Protein AF-A0A2V7E458-F1 (afdb_monomer)

Mean predicted aligned error: 8.11 Å

Structure (mmCIF, N/CA/C/O backbone):
data_AF-A0A2V7E458-F1
#
_entry.id   AF-A0A2V7E458-F1
#
loop_
_atom_site.group_PDB
_atom_site.id
_atom_site.type_symbol
_atom_site.label_atom_id
_atom_site.label_alt_id
_atom_site.label_comp_id
_atom_site.label_asym_id
_atom_site.label_entity_id
_atom_site.label_seq_id
_atom_site.pdbx_PDB_ins_code
_atom_site.Cartn_x
_atom_site.Cartn_y
_atom_site.Cartn_z
_atom_site.occupancy
_atom_site.B_iso_or_equiv
_atom_site.auth_seq_id
_atom_site.auth_comp_id
_atom_site.auth_asym_id
_atom_site.auth_atom_id
_atom_site.pdbx_PDB_model_num
ATOM 1 N N . PHE A 1 1 ? 41.526 -2.812 -5.795 1.00 79.06 1 PHE A N 1
ATOM 2 C CA . PHE A 1 1 ? 41.328 -2.387 -4.392 1.00 79.06 1 PHE A CA 1
ATOM 3 C C . PHE A 1 1 ? 40.213 -1.348 -4.270 1.00 79.06 1 PHE A C 1
ATOM 5 O O . PHE A 1 1 ? 39.223 -1.642 -3.619 1.00 79.06 1 PHE A O 1
ATOM 12 N N . MET A 1 2 ? 40.287 -0.199 -4.958 1.00 85.50 2 MET A N 1
ATOM 13 C CA . MET A 1 2 ? 39.238 0.839 -4.888 1.00 85.50 2 MET A CA 1
ATOM 14 C C . MET A 1 2 ? 37.839 0.370 -5.329 1.00 85.50 2 MET A C 1
ATOM 16 O O . MET A 1 2 ? 36.855 0.710 -4.685 1.00 85.50 2 MET A O 1
ATOM 20 N N . SER A 1 3 ? 37.738 -0.486 -6.351 1.00 89.19 3 SER A N 1
ATOM 21 C CA . SER A 1 3 ? 36.460 -1.069 -6.795 1.00 89.19 3 SER A CA 1
ATOM 22 C C . SER A 1 3 ? 35.761 -1.919 -5.728 1.00 89.19 3 SER A C 1
ATOM 24 O O . SER A 1 3 ? 34.538 -1.899 -5.639 1.00 89.19 3 SER A O 1
ATOM 26 N N . LEU A 1 4 ? 36.523 -2.628 -4.888 1.00 91.12 4 LEU A N 1
ATOM 27 C CA . LEU A 1 4 ? 35.983 -3.436 -3.792 1.00 91.12 4 LEU A CA 1
ATOM 28 C C . LEU A 1 4 ? 35.354 -2.542 -2.716 1.00 91.12 4 LEU A C 1
ATOM 30 O O . LEU A 1 4 ? 34.255 -2.818 -2.248 1.00 91.12 4 LEU A O 1
ATOM 34 N N . LEU A 1 5 ? 36.035 -1.449 -2.359 1.00 89.88 5 LEU A N 1
ATOM 35 C CA . LEU A 1 5 ? 35.537 -0.488 -1.374 1.00 89.88 5 LEU A CA 1
ATOM 36 C C . LEU A 1 5 ? 34.258 0.197 -1.860 1.00 89.88 5 LEU A C 1
ATOM 38 O O . LEU A 1 5 ? 33.304 0.319 -1.097 1.00 89.88 5 LEU A O 1
ATOM 42 N N . VAL A 1 6 ? 34.208 0.574 -3.141 1.00 92.19 6 VAL A N 1
ATOM 43 C CA . VAL A 1 6 ? 33.000 1.143 -3.753 1.00 92.19 6 VAL A CA 1
ATOM 44 C C . VAL A 1 6 ? 31.856 0.130 -3.742 1.00 92.19 6 VAL A C 1
ATOM 46 O O . VAL A 1 6 ? 30.745 0.486 -3.361 1.00 92.19 6 VAL A O 1
ATOM 49 N N . LEU A 1 7 ? 32.112 -1.135 -4.088 1.00 92.44 7 LEU A N 1
ATOM 50 C CA . LEU A 1 7 ? 31.076 -2.168 -4.083 1.00 92.44 7 LEU A CA 1
ATOM 51 C C . LEU A 1 7 ? 30.506 -2.402 -2.677 1.00 92.44 7 LEU A C 1
ATOM 53 O O . LEU A 1 7 ? 29.291 -2.483 -2.520 1.00 92.44 7 LEU A O 1
ATOM 57 N N . LEU A 1 8 ? 31.362 -2.458 -1.652 1.00 89.62 8 LEU A N 1
ATOM 58 C CA . LEU A 1 8 ? 30.932 -2.597 -0.257 1.00 89.62 8 LEU A CA 1
ATOM 59 C C . LEU A 1 8 ? 30.117 -1.385 0.215 1.00 89.62 8 LEU A C 1
ATOM 61 O O . LEU A 1 8 ? 29.095 -1.553 0.879 1.00 89.62 8 LEU A O 1
ATOM 65 N N . MET A 1 9 ? 30.530 -0.176 -0.172 1.00 91.06 9 MET A N 1
ATOM 66 C CA . MET A 1 9 ? 29.811 1.062 0.138 1.00 91.06 9 MET A CA 1
ATOM 67 C C . MET A 1 9 ? 28.421 1.092 -0.514 1.00 91.06 9 MET A C 1
ATOM 69 O O . MET A 1 9 ? 27.438 1.440 0.137 1.00 91.06 9 MET A O 1
ATOM 73 N N . VAL A 1 10 ? 28.321 0.680 -1.782 1.00 93.12 10 VAL A N 1
ATOM 74 C CA . VAL A 1 10 ? 27.048 0.610 -2.516 1.00 93.12 10 VAL A CA 1
ATOM 75 C C . VAL A 1 10 ? 26.146 -0.488 -1.956 1.00 93.12 10 VAL A C 1
ATOM 77 O O . VAL A 1 10 ? 24.942 -0.278 -1.852 1.00 93.12 10 VAL A O 1
ATOM 80 N N . LEU A 1 11 ? 26.704 -1.632 -1.548 1.00 93.00 11 LEU A N 1
ATOM 81 C CA . LEU A 1 11 ? 25.944 -2.746 -0.976 1.00 93.00 11 LEU A CA 1
ATOM 82 C C . LEU A 1 11 ? 25.322 -2.401 0.385 1.00 93.00 11 LEU A C 1
ATOM 84 O O . LEU A 1 11 ? 24.229 -2.872 0.698 1.00 93.00 11 LEU A O 1
ATOM 88 N N . HIS A 1 12 ? 25.993 -1.572 1.186 1.00 91.75 12 HIS A N 1
ATOM 89 C CA . HIS A 1 12 ? 25.530 -1.207 2.524 1.00 91.75 12 HIS A CA 1
ATOM 90 C C . HIS A 1 12 ? 24.120 -0.590 2.524 1.00 91.75 12 HIS A C 1
ATOM 92 O O . HIS A 1 12 ? 23.284 -0.972 3.344 1.00 91.75 12 HIS A O 1
ATOM 98 N N . GLY A 1 13 ? 23.830 0.323 1.590 1.00 91.44 13 GLY A N 1
ATOM 99 C CA . GLY A 1 13 ? 22.541 1.022 1.522 1.00 91.44 13 GLY A CA 1
ATOM 100 C C . GLY A 1 13 ? 21.344 0.073 1.359 1.00 91.44 13 GLY A C 1
ATOM 101 O O . GLY A 1 13 ? 20.484 0.028 2.240 1.00 91.44 13 GLY A O 1
ATOM 102 N N . PRO A 1 14 ? 21.296 -0.740 0.288 1.00 91.62 14 PRO A N 1
ATOM 103 C CA . PRO A 1 14 ? 20.231 -1.714 0.073 1.00 91.62 14 PRO A CA 1
ATOM 104 C C . PRO A 1 14 ? 20.082 -2.722 1.214 1.00 91.62 14 PRO A C 1
ATOM 106 O O . PRO A 1 14 ? 18.959 -3.094 1.548 1.00 91.62 14 PRO A O 1
ATOM 109 N N . VAL A 1 15 ? 21.183 -3.160 1.836 1.00 91.25 15 VAL A N 1
ATOM 110 C CA . VAL A 1 15 ? 21.118 -4.068 2.993 1.00 91.25 15 VAL A CA 1
ATOM 111 C C . VAL A 1 15 ? 20.405 -3.391 4.163 1.00 91.25 15 VAL A C 1
ATOM 113 O O . VAL A 1 15 ? 19.466 -3.965 4.714 1.00 91.25 15 VAL A O 1
ATOM 116 N N . ALA A 1 16 ? 20.785 -2.156 4.499 1.00 92.19 16 ALA A N 1
ATOM 117 C CA . ALA A 1 16 ? 20.153 -1.401 5.577 1.00 92.19 16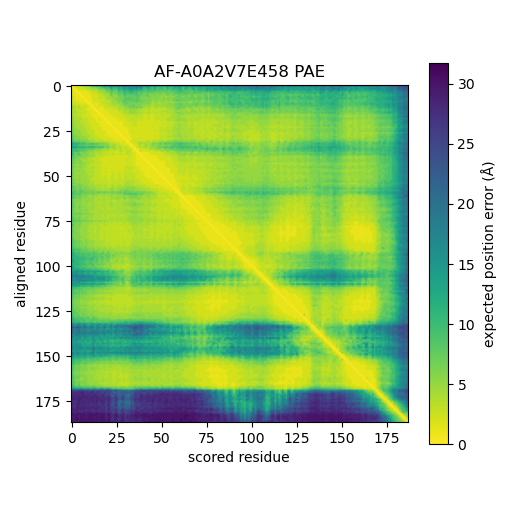 ALA A CA 1
ATOM 118 C C . ALA A 1 16 ? 18.650 -1.174 5.324 1.00 92.19 16 ALA A C 1
ATOM 120 O O . ALA A 1 16 ? 17.830 -1.411 6.213 1.00 92.19 16 ALA A O 1
ATOM 121 N N . THR A 1 17 ? 18.263 -0.790 4.103 1.00 94.06 17 THR A N 1
ATOM 122 C CA . THR A 1 17 ? 16.849 -0.588 3.741 1.00 94.06 17 THR A CA 1
ATOM 123 C C . THR A 1 17 ? 16.050 -1.894 3.777 1.00 94.06 17 THR A C 1
ATOM 125 O O . THR A 1 17 ? 14.924 -1.917 4.275 1.00 94.06 17 THR A O 1
ATOM 128 N N . ASN A 1 18 ? 16.626 -3.009 3.319 1.00 92.50 18 ASN A N 1
ATOM 129 C CA . ASN A 1 18 ? 15.930 -4.296 3.319 1.00 92.50 18 ASN A CA 1
ATOM 130 C C . ASN A 1 18 ? 15.673 -4.843 4.728 1.00 92.50 18 ASN A C 1
ATOM 132 O O . ASN A 1 18 ? 14.644 -5.482 4.942 1.00 92.50 18 ASN A O 1
ATOM 136 N N . ILE A 1 19 ? 16.535 -4.543 5.706 1.00 91.75 19 ILE A N 1
ATOM 137 C CA . ILE A 1 19 ? 16.283 -4.894 7.114 1.00 91.75 19 ILE A CA 1
ATOM 138 C C . ILE A 1 19 ? 14.982 -4.248 7.606 1.00 91.75 19 ILE A C 1
ATOM 140 O O . ILE A 1 19 ? 14.161 -4.920 8.232 1.00 91.75 19 ILE A O 1
ATOM 144 N N . LEU A 1 20 ? 14.758 -2.968 7.288 1.00 93.25 20 LEU A N 1
ATOM 145 C CA . LEU A 1 20 ? 13.537 -2.252 7.671 1.00 93.25 20 LEU A CA 1
ATOM 146 C C . LEU A 1 20 ? 12.299 -2.811 6.961 1.00 93.25 20 LEU A C 1
ATOM 148 O O . LEU A 1 20 ? 11.249 -2.950 7.592 1.00 93.25 20 LEU A O 1
ATOM 152 N N . ASN A 1 21 ? 12.427 -3.185 5.687 1.00 93.50 21 ASN A N 1
ATOM 153 C CA . ASN A 1 21 ? 11.333 -3.778 4.916 1.00 93.50 21 ASN A CA 1
ATOM 154 C C . ASN A 1 21 ? 10.914 -5.139 5.489 1.00 93.50 21 ASN A C 1
ATOM 156 O O . ASN A 1 21 ? 9.735 -5.355 5.763 1.00 93.50 21 ASN A O 1
ATOM 160 N N . VAL A 1 22 ? 11.877 -6.034 5.739 1.00 93.44 22 VAL A N 1
ATOM 161 C CA . VAL A 1 22 ? 11.620 -7.360 6.328 1.00 93.44 22 VAL A CA 1
ATOM 162 C C . VAL A 1 22 ? 11.054 -7.228 7.739 1.00 93.44 22 VAL A C 1
ATOM 164 O O . VAL A 1 22 ? 10.125 -7.946 8.107 1.00 93.44 22 VAL A O 1
ATOM 167 N N . TYR A 1 23 ? 11.570 -6.282 8.527 1.00 92.12 23 TYR A N 1
ATOM 168 C CA . TYR A 1 23 ? 11.046 -6.008 9.859 1.00 92.12 23 TYR A CA 1
ATOM 169 C C . TYR A 1 23 ? 9.589 -5.536 9.823 1.00 92.12 23 TYR A C 1
ATOM 171 O O . TYR A 1 23 ? 8.756 -6.079 10.550 1.00 92.12 23 TYR A O 1
ATOM 179 N N . SER A 1 24 ? 9.278 -4.565 8.965 1.00 93.38 24 SER A N 1
ATOM 180 C CA . SER A 1 24 ? 7.931 -4.002 8.839 1.00 93.38 24 SER A CA 1
ATOM 181 C C . SER A 1 24 ? 6.941 -5.037 8.306 1.00 93.38 24 SER A C 1
ATOM 183 O O . SER A 1 24 ? 5.832 -5.140 8.823 1.00 93.38 24 SER A O 1
ATOM 185 N N . ALA A 1 25 ? 7.358 -5.869 7.345 1.00 92.44 25 ALA A N 1
ATOM 186 C CA . ALA A 1 25 ? 6.558 -6.983 6.843 1.00 92.44 25 ALA A CA 1
ATOM 187 C C . ALA A 1 25 ? 6.265 -8.016 7.941 1.00 92.44 25 ALA A C 1
ATOM 189 O O . ALA A 1 25 ? 5.126 -8.459 8.086 1.00 92.44 25 ALA A O 1
ATOM 190 N N . ALA A 1 26 ? 7.268 -8.363 8.756 1.00 93.06 26 ALA A N 1
ATOM 191 C CA . ALA A 1 26 ? 7.075 -9.272 9.879 1.00 93.06 26 ALA A CA 1
ATOM 192 C C . ALA A 1 26 ? 6.120 -8.690 10.929 1.00 93.06 26 ALA A C 1
ATOM 194 O O . ALA A 1 26 ? 5.248 -9.403 11.416 1.00 93.06 26 ALA A O 1
ATOM 195 N N . LEU A 1 27 ? 6.244 -7.399 11.252 1.00 92.75 27 LEU A N 1
ATOM 196 C CA . LEU A 1 27 ? 5.334 -6.733 12.181 1.00 92.75 27 LEU A CA 1
ATOM 197 C C . LEU A 1 27 ? 3.901 -6.693 11.633 1.00 92.75 27 LEU A C 1
ATOM 199 O O . LEU A 1 27 ? 2.980 -7.045 12.359 1.00 92.75 27 LEU A O 1
ATOM 203 N N . ALA A 1 28 ? 3.714 -6.351 10.354 1.00 92.88 28 ALA A N 1
ATOM 204 C CA . ALA A 1 28 ? 2.402 -6.357 9.709 1.00 92.88 28 ALA A CA 1
ATOM 205 C C . ALA A 1 28 ? 1.751 -7.750 9.749 1.00 92.88 28 ALA A C 1
ATOM 207 O O . ALA A 1 28 ? 0.594 -7.882 10.137 1.00 92.88 28 ALA A O 1
ATOM 208 N N . ALA A 1 29 ? 2.509 -8.799 9.423 1.00 92.56 29 ALA A N 1
ATOM 209 C CA . ALA A 1 29 ? 2.051 -10.184 9.493 1.00 92.56 29 ALA A CA 1
ATOM 210 C C . ALA A 1 29 ? 1.639 -10.609 10.911 1.00 92.56 29 ALA A C 1
ATOM 212 O O . ALA A 1 29 ? 0.566 -11.180 11.100 1.00 92.56 29 ALA A O 1
ATOM 213 N N . LEU A 1 30 ? 2.458 -10.304 11.919 1.00 92.06 30 LEU A N 1
ATOM 214 C CA . LEU A 1 30 ? 2.133 -10.612 13.313 1.00 92.06 30 LEU A CA 1
ATOM 215 C C . LEU A 1 30 ? 0.895 -9.840 13.791 1.00 92.06 30 LEU A C 1
ATOM 217 O O . LEU A 1 30 ? 0.050 -10.420 14.469 1.00 92.06 30 LEU A O 1
ATOM 221 N N . SER A 1 31 ? 0.744 -8.575 13.387 1.00 89.44 31 SER A N 1
ATOM 222 C CA . SER A 1 31 ? -0.441 -7.761 13.687 1.00 89.44 31 SER A CA 1
ATOM 223 C C . SER A 1 31 ? -1.716 -8.278 13.015 1.00 89.44 31 SER A C 1
ATOM 225 O O . SER A 1 31 ? -2.796 -8.099 13.563 1.00 89.44 31 SER A O 1
ATOM 227 N N . MET A 1 32 ? -1.610 -8.971 11.875 1.00 87.31 32 MET A N 1
ATOM 228 C CA . MET A 1 32 ? -2.738 -9.691 11.262 1.00 87.31 32 MET A CA 1
ATOM 229 C C . MET A 1 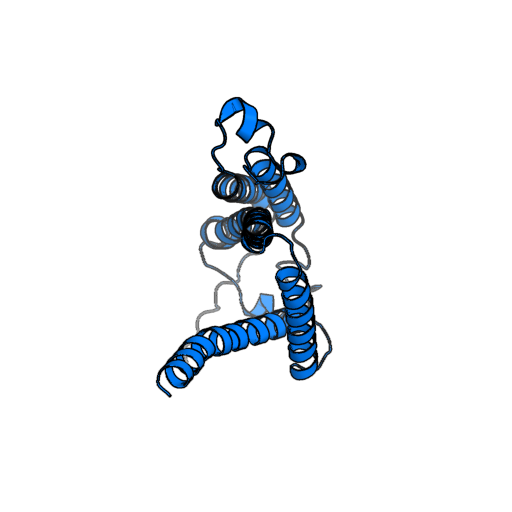32 ? -3.136 -10.968 12.029 1.00 87.31 32 MET A C 1
ATOM 231 O O . MET A 1 32 ? -4.092 -11.635 11.648 1.00 87.31 32 MET A O 1
ATOM 235 N N . GLY A 1 33 ? -2.411 -11.346 13.088 1.00 86.44 33 GLY A N 1
ATOM 236 C CA . GLY A 1 33 ? -2.716 -12.520 13.910 1.00 86.44 33 GLY A CA 1
ATOM 237 C C . GLY A 1 33 ? -2.005 -13.810 13.485 1.00 86.44 33 GLY A C 1
ATOM 238 O O . GLY A 1 33 ? -2.334 -14.884 13.997 1.00 86.44 33 GLY A O 1
ATOM 239 N N . LEU A 1 34 ? -1.012 -13.743 12.585 1.00 89.00 34 LEU A N 1
ATOM 240 C CA . LEU A 1 34 ? -0.194 -14.909 12.231 1.00 89.00 34 LEU A CA 1
ATOM 241 C C . LEU A 1 34 ? 0.579 -15.422 13.456 1.00 89.00 34 LEU A C 1
ATOM 243 O O . LEU A 1 34 ? 1.484 -14.768 13.970 1.00 89.00 34 LEU A O 1
ATOM 247 N N . ARG A 1 35 ? 0.253 -16.642 13.897 1.00 88.81 35 ARG A N 1
ATOM 248 C CA . ARG A 1 35 ? 0.880 -17.320 15.047 1.00 88.81 35 ARG A CA 1
ATOM 249 C C . ARG A 1 35 ? 2.206 -17.990 14.666 1.00 88.81 35 ARG A C 1
ATOM 251 O O . ARG A 1 35 ? 2.353 -19.204 14.771 1.00 88.81 35 ARG A O 1
ATOM 258 N N . LEU A 1 36 ? 3.168 -17.203 14.197 1.00 90.69 36 LEU A N 1
ATOM 259 C CA . LEU A 1 36 ? 4.526 -17.648 13.870 1.00 90.69 36 LEU A CA 1
ATOM 260 C C . LEU A 1 36 ? 5.550 -16.838 14.666 1.00 90.69 36 LEU A C 1
ATOM 262 O O . LEU A 1 36 ? 5.278 -15.722 15.104 1.00 90.69 36 LEU A O 1
ATOM 266 N N . SER A 1 37 ? 6.755 -17.380 14.852 1.00 92.94 37 SER A N 1
ATOM 267 C CA . SER A 1 37 ? 7.835 -16.591 15.446 1.00 92.94 37 SER A CA 1
ATOM 268 C C . SER A 1 37 ? 8.239 -15.458 14.498 1.00 92.94 37 SER A C 1
ATOM 270 O O . SER A 1 37 ? 8.258 -15.626 13.276 1.00 92.94 37 SER A O 1
ATOM 272 N N . ARG A 1 38 ? 8.618 -14.301 15.053 1.00 89.38 38 ARG A N 1
ATOM 273 C CA . ARG A 1 38 ? 9.090 -13.148 14.264 1.00 89.38 38 ARG A CA 1
ATOM 274 C C . ARG A 1 38 ? 10.221 -13.532 13.303 1.00 89.38 38 ARG A C 1
ATOM 276 O O . ARG A 1 38 ? 10.244 -13.067 12.168 1.00 89.38 38 ARG A O 1
ATOM 283 N N . THR A 1 39 ? 11.121 -14.413 13.740 1.00 91.12 39 THR A N 1
ATOM 284 C CA . THR A 1 39 ? 12.217 -14.938 12.916 1.00 91.12 39 THR A CA 1
ATOM 285 C C . THR A 1 39 ? 11.706 -15.776 11.748 1.00 91.12 39 THR A C 1
ATOM 287 O O . THR A 1 39 ? 12.191 -15.604 10.636 1.00 91.12 39 THR A O 1
ATOM 290 N N . ALA A 1 40 ? 10.712 -16.644 11.965 1.00 93.38 40 ALA A N 1
ATOM 291 C CA . ALA A 1 40 ? 10.136 -17.452 10.892 1.00 93.38 40 ALA A CA 1
ATOM 292 C C . ALA A 1 40 ? 9.478 -16.573 9.821 1.00 93.38 40 ALA A C 1
ATOM 294 O O . ALA A 1 40 ? 9.735 -16.759 8.636 1.00 93.38 40 ALA A O 1
ATOM 295 N N . VAL A 1 41 ? 8.700 -15.565 10.228 1.00 93.56 41 VAL A N 1
ATOM 296 C CA . VAL A 1 41 ? 8.068 -14.628 9.286 1.00 93.56 41 VAL A CA 1
ATOM 297 C C . VAL A 1 41 ? 9.114 -13.819 8.513 1.00 93.56 41 VAL A C 1
ATOM 299 O O . VAL A 1 41 ? 8.998 -13.671 7.298 1.00 93.56 41 VAL A O 1
ATOM 302 N N . ALA A 1 42 ? 10.166 -13.344 9.187 1.00 92.81 42 ALA A N 1
ATOM 303 C CA . ALA A 1 42 ? 11.264 -12.628 8.541 1.00 92.81 42 ALA A CA 1
ATOM 304 C C . ALA A 1 42 ? 12.010 -13.501 7.515 1.00 92.81 42 ALA A C 1
ATOM 306 O O . ALA A 1 42 ? 12.322 -13.032 6.421 1.00 92.81 42 ALA A O 1
ATOM 307 N N . LEU A 1 43 ? 12.255 -14.776 7.838 1.00 93.81 43 LEU A N 1
ATOM 308 C CA . LEU A 1 43 ? 12.864 -15.734 6.913 1.00 93.81 43 LEU A CA 1
ATOM 309 C C . LEU A 1 43 ? 11.967 -15.992 5.702 1.00 93.81 43 LEU A C 1
ATOM 311 O O . LEU A 1 43 ? 12.458 -15.964 4.579 1.00 93.81 43 LEU A O 1
ATOM 315 N N . ILE A 1 44 ? 10.660 -16.181 5.910 1.00 94.38 44 ILE A N 1
ATOM 316 C CA . ILE A 1 44 ? 9.695 -16.355 4.817 1.00 94.38 44 ILE A CA 1
ATOM 317 C C . ILE A 1 44 ? 9.702 -15.125 3.903 1.00 94.38 44 ILE A C 1
ATOM 319 O O . ILE A 1 44 ? 9.842 -15.274 2.692 1.00 94.38 44 ILE A O 1
ATOM 323 N N . ALA A 1 45 ? 9.623 -13.915 4.463 1.00 93.19 45 ALA A N 1
ATOM 324 C CA . ALA A 1 45 ? 9.683 -12.677 3.688 1.00 93.19 45 ALA A CA 1
ATOM 325 C C . ALA A 1 45 ? 10.996 -12.557 2.891 1.00 93.19 45 ALA A C 1
ATOM 327 O O . ALA A 1 45 ? 10.973 -12.191 1.717 1.00 93.19 45 ALA A O 1
ATOM 328 N N . GLY A 1 46 ? 12.130 -12.923 3.499 1.00 92.56 46 GLY A N 1
ATOM 329 C CA . GLY A 1 46 ? 13.432 -12.958 2.833 1.00 92.56 46 GLY A CA 1
ATOM 330 C C . GLY A 1 46 ? 13.495 -13.971 1.686 1.00 92.56 46 GLY A C 1
ATOM 331 O O . GLY A 1 46 ? 13.972 -13.634 0.605 1.00 92.56 46 GLY A O 1
ATOM 332 N N . VAL A 1 47 ? 12.968 -15.184 1.883 1.00 95.00 47 VAL A N 1
ATOM 333 C CA . VAL A 1 47 ? 12.893 -16.223 0.840 1.00 95.00 47 VAL A CA 1
ATOM 334 C C . VAL A 1 47 ? 12.000 -15.773 -0.313 1.00 95.00 47 VAL A C 1
ATOM 336 O O . VAL A 1 47 ? 12.402 -15.885 -1.468 1.00 95.00 47 VAL A O 1
ATOM 339 N N . VAL A 1 48 ? 10.822 -15.213 -0.024 1.00 94.44 48 VAL A N 1
ATOM 340 C CA . VAL A 1 48 ? 9.919 -14.673 -1.052 1.00 94.44 48 VAL A CA 1
ATOM 341 C C . VAL A 1 48 ? 10.610 -13.554 -1.836 1.00 94.44 48 VAL A C 1
ATOM 343 O O . VAL A 1 48 ? 10.631 -13.593 -3.065 1.00 94.44 48 VAL A O 1
ATOM 346 N N . GLY A 1 49 ? 11.246 -12.601 -1.147 1.00 92.69 49 GLY A N 1
ATOM 347 C CA . G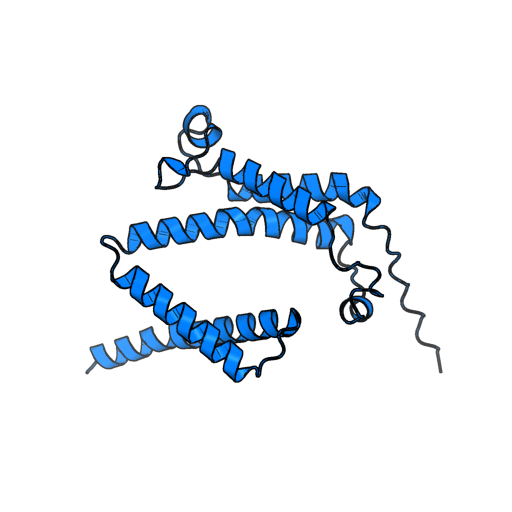LY A 1 49 ? 12.005 -11.523 -1.786 1.00 92.69 49 GLY A CA 1
ATOM 348 C C . GLY A 1 49 ? 13.167 -12.030 -2.645 1.00 92.69 49 GLY A C 1
ATOM 349 O O . GLY A 1 49 ? 13.394 -11.521 -3.744 1.00 92.69 49 GLY A O 1
ATOM 350 N N . TYR A 1 50 ? 13.865 -13.075 -2.197 1.00 93.19 50 TYR A N 1
ATOM 351 C CA . TYR A 1 50 ? 14.920 -13.726 -2.971 1.00 93.19 50 TYR A CA 1
ATOM 352 C C . TYR A 1 50 ? 14.374 -14.390 -4.243 1.00 93.19 50 TYR A C 1
ATOM 354 O O . TYR A 1 50 ? 14.914 -14.160 -5.322 1.00 93.19 50 TYR A O 1
ATOM 362 N N . VAL A 1 51 ? 13.271 -15.141 -4.154 1.00 95.62 51 VAL A N 1
ATOM 363 C CA . VAL A 1 51 ? 12.619 -15.769 -5.321 1.00 95.62 51 VAL A CA 1
ATOM 364 C C . VAL A 1 51 ? 12.174 -14.720 -6.341 1.00 95.62 51 VAL A C 1
ATOM 366 O O . VAL A 1 51 ? 12.424 -14.875 -7.535 1.00 95.62 51 VAL A O 1
ATOM 369 N N . VAL A 1 52 ? 11.571 -13.622 -5.879 1.00 92.19 52 VAL A N 1
ATOM 370 C CA . VAL A 1 52 ? 11.178 -12.501 -6.746 1.00 92.19 52 VAL A CA 1
ATOM 371 C C . VAL A 1 52 ? 12.408 -11.853 -7.392 1.00 92.19 52 VAL A C 1
ATOM 373 O O . VAL A 1 52 ? 12.398 -11.569 -8.587 1.00 92.19 52 VAL A O 1
ATOM 376 N N . THR A 1 53 ? 13.501 -11.684 -6.645 1.00 91.94 53 THR A N 1
ATOM 377 C CA . THR A 1 53 ? 14.769 -11.162 -7.185 1.00 91.94 53 THR A CA 1
ATOM 378 C C . THR A 1 53 ? 15.310 -12.061 -8.293 1.00 91.94 53 THR A C 1
ATOM 380 O O . THR A 1 53 ? 15.658 -11.570 -9.365 1.00 91.94 53 THR A O 1
ATOM 383 N N . VAL A 1 54 ? 15.333 -13.377 -8.068 1.00 93.69 54 VAL A N 1
ATOM 384 C CA . VAL A 1 54 ? 15.732 -14.367 -9.076 1.00 93.69 54 VAL A CA 1
ATOM 385 C C . VAL A 1 54 ? 14.864 -14.227 -10.327 1.00 93.69 54 VAL A C 1
ATOM 387 O O . VAL A 1 54 ? 15.402 -14.117 -11.425 1.00 93.69 54 VAL A O 1
ATOM 390 N N . TYR A 1 55 ? 13.540 -14.137 -10.171 1.00 92.19 55 TYR A N 1
ATOM 391 C CA . TYR A 1 55 ? 12.625 -13.927 -11.294 1.00 92.19 55 TYR A CA 1
ATOM 392 C C . TYR A 1 55 ? 12.990 -12.688 -12.127 1.00 92.19 55 TYR A C 1
ATOM 394 O O . TYR A 1 55 ? 13.065 -12.790 -13.352 1.00 92.19 55 TYR A O 1
ATOM 402 N N . PHE A 1 56 ? 13.259 -11.545 -11.483 1.00 91.94 56 PHE A N 1
ATOM 403 C CA . PHE A 1 56 ? 13.630 -10.300 -12.166 1.00 91.94 56 PHE A CA 1
ATOM 404 C C . PHE A 1 56 ? 14.985 -10.372 -12.874 1.00 91.94 56 PHE A C 1
ATOM 406 O O . PHE A 1 56 ? 15.117 -9.845 -13.977 1.00 91.94 56 PHE A O 1
ATOM 413 N N . VAL A 1 57 ? 15.980 -11.025 -12.268 1.00 92.44 57 VAL A N 1
ATOM 414 C CA . VAL A 1 57 ? 17.326 -11.179 -12.851 1.00 92.44 57 VAL A CA 1
ATOM 415 C C . VAL A 1 57 ? 17.285 -11.981 -14.154 1.00 92.44 57 VAL A C 1
ATOM 417 O O . VAL A 1 57 ? 18.057 -11.700 -15.067 1.00 92.44 57 VAL A O 1
ATOM 420 N N . PHE A 1 58 ? 16.364 -12.940 -14.265 1.00 93.56 58 PHE A N 1
ATOM 421 C CA . PHE A 1 58 ? 16.181 -13.753 -15.469 1.00 93.56 58 PHE A CA 1
ATOM 422 C C . PHE A 1 58 ? 15.218 -13.142 -16.502 1.00 93.56 58 PHE A C 1
ATOM 424 O O . PHE A 1 58 ? 14.966 -13.767 -17.534 1.00 93.56 58 PHE A O 1
ATOM 431 N N . GLN A 1 59 ? 14.684 -11.934 -16.279 1.00 93.44 59 GLN A N 1
ATOM 432 C CA . GLN A 1 59 ? 13.851 -11.274 -17.286 1.00 93.44 59 GLN A CA 1
ATOM 433 C C . GLN A 1 59 ? 14.691 -10.769 -18.471 1.00 93.44 59 GLN A C 1
ATOM 435 O O . GLN A 1 59 ? 15.753 -10.183 -18.258 1.00 93.44 59 GLN A O 1
ATOM 440 N N . PRO A 1 60 ? 14.190 -10.876 -19.720 1.00 91.00 60 PRO A N 1
ATOM 441 C CA . PRO A 1 60 ? 14.889 -10.366 -20.905 1.00 91.00 60 PRO A CA 1
ATOM 442 C C . PRO A 1 60 ? 15.206 -8.867 -20.835 1.00 91.00 60 PRO A C 1
ATOM 444 O O . PRO A 1 60 ? 16.193 -8.396 -21.391 1.00 91.00 60 PRO A O 1
ATOM 447 N N . SER A 1 61 ? 14.348 -8.105 -20.154 1.00 91.31 61 SER A N 1
ATOM 448 C CA . SER A 1 61 ? 14.568 -6.698 -19.848 1.00 91.31 61 SER A CA 1
ATOM 449 C C . SER A 1 61 ? 14.164 -6.433 -18.406 1.00 91.31 61 SER A C 1
ATOM 451 O O . SER A 1 61 ? 12.977 -6.316 -18.096 1.00 91.31 61 SER A O 1
ATOM 453 N N . PHE A 1 62 ? 15.166 -6.306 -17.536 1.00 88.94 62 PHE A N 1
ATOM 454 C CA . PHE A 1 62 ? 14.958 -5.920 -16.142 1.00 88.94 62 PHE A CA 1
ATOM 455 C C . PHE A 1 62 ? 14.187 -4.600 -16.038 1.00 88.94 62 PHE A C 1
ATOM 457 O O . PHE A 1 62 ? 13.221 -4.521 -15.290 1.00 88.94 62 PHE A O 1
ATOM 464 N N . ALA A 1 63 ? 14.566 -3.592 -16.834 1.00 87.88 63 ALA A N 1
ATOM 465 C CA . ALA A 1 63 ? 13.937 -2.274 -16.804 1.00 87.88 63 ALA A CA 1
ATOM 466 C C . ALA A 1 63 ? 12.428 -2.341 -17.088 1.00 87.88 63 ALA A C 1
ATOM 468 O O . ALA A 1 63 ? 11.649 -1.802 -16.314 1.00 87.88 63 ALA A O 1
ATOM 469 N N . LYS A 1 64 ? 12.005 -3.062 -18.139 1.00 86.62 64 LYS A N 1
ATOM 470 C CA . LYS A 1 64 ? 10.573 -3.215 -18.457 1.00 86.62 64 LYS A CA 1
ATOM 471 C C . LYS A 1 64 ? 9.819 -3.995 -17.385 1.00 86.62 64 LYS A C 1
ATOM 473 O O . LYS A 1 64 ? 8.700 -3.637 -17.038 1.00 86.62 64 LYS A O 1
ATOM 478 N N . ALA A 1 65 ? 10.414 -5.069 -16.870 1.00 87.00 65 ALA A N 1
ATOM 479 C CA . ALA A 1 65 ? 9.782 -5.860 -15.821 1.00 87.00 65 ALA A CA 1
ATOM 480 C C . ALA A 1 65 ? 9.614 -5.044 -14.531 1.00 87.00 65 ALA A C 1
ATOM 482 O O . ALA A 1 65 ? 8.553 -5.081 -13.911 1.00 87.00 65 ALA A O 1
ATOM 483 N N . PHE A 1 66 ? 10.654 -4.306 -14.139 1.00 86.62 66 PHE A N 1
ATOM 484 C CA . PHE A 1 66 ? 10.648 -3.448 -12.960 1.00 86.62 66 PHE A CA 1
ATOM 485 C C . PHE A 1 66 ? 9.642 -2.300 -13.094 1.00 86.62 66 PHE A C 1
ATOM 487 O O . PHE A 1 66 ? 8.906 -2.028 -12.150 1.00 86.62 66 PHE A O 1
ATOM 494 N N . ASP A 1 67 ? 9.561 -1.677 -14.269 1.00 85.06 67 ASP A N 1
ATOM 495 C CA . ASP A 1 67 ? 8.591 -0.617 -14.553 1.00 85.06 67 ASP A CA 1
ATOM 496 C C . ASP A 1 67 ? 7.141 -1.124 -14.455 1.00 85.06 67 ASP A C 1
ATOM 498 O O . ASP A 1 67 ? 6.343 -0.583 -13.692 1.00 85.06 67 ASP A O 1
ATOM 502 N N . ASN A 1 68 ? 6.832 -2.264 -15.087 1.00 83.50 68 ASN A N 1
ATOM 503 C CA . ASN A 1 68 ? 5.520 -2.917 -14.965 1.00 83.50 68 ASN A CA 1
ATOM 504 C C . ASN A 1 68 ? 5.144 -3.221 -13.510 1.00 83.50 68 ASN A C 1
ATOM 506 O O . ASN A 1 68 ? 3.988 -3.076 -13.106 1.00 83.50 68 ASN A O 1
ATOM 510 N N . TRP A 1 69 ? 6.119 -3.663 -12.716 1.00 86.31 69 TRP A N 1
ATOM 511 C CA . TRP A 1 69 ? 5.925 -3.922 -11.296 1.00 86.31 69 TRP A CA 1
ATOM 512 C C . TRP A 1 69 ? 5.634 -2.637 -10.514 1.00 86.31 69 TRP A C 1
ATOM 514 O O . TRP A 1 69 ? 4.709 -2.614 -9.704 1.00 86.31 69 TRP A O 1
ATOM 524 N N . MET A 1 70 ? 6.376 -1.558 -10.777 1.00 88.19 70 MET A N 1
ATOM 525 C CA . MET A 1 70 ? 6.164 -0.254 -10.142 1.00 88.19 70 MET A CA 1
ATOM 526 C C . MET A 1 70 ? 4.773 0.309 -10.443 1.00 88.19 70 MET A C 1
ATOM 528 O O . MET A 1 70 ? 4.083 0.731 -9.515 1.00 88.19 70 MET A O 1
ATOM 532 N N . ILE A 1 71 ? 4.336 0.257 -11.703 1.00 83.75 71 ILE A N 1
ATOM 533 C CA . ILE A 1 71 ? 3.001 0.714 -12.116 1.00 83.75 71 ILE A CA 1
ATOM 534 C C . ILE A 1 71 ? 1.913 -0.126 -11.435 1.00 83.75 71 ILE A C 1
ATOM 536 O O . ILE A 1 71 ? 0.994 0.421 -10.826 1.00 83.75 71 ILE A O 1
ATOM 540 N N . SER A 1 72 ? 2.078 -1.452 -11.409 1.00 84.06 72 SER A N 1
ATOM 541 C CA . SER A 1 72 ? 1.140 -2.348 -10.719 1.00 84.06 72 SER A CA 1
ATOM 542 C C . SER A 1 72 ? 1.022 -2.027 -9.226 1.00 84.06 72 SER A C 1
ATOM 544 O O . SER A 1 72 ? -0.072 -2.086 -8.669 1.00 84.06 72 SER A O 1
ATOM 546 N N . LEU A 1 73 ? 2.128 -1.672 -8.557 1.00 88.94 73 LEU A N 1
ATOM 547 C CA . LEU A 1 73 ? 2.102 -1.237 -7.158 1.00 88.94 73 LEU A CA 1
ATOM 548 C C . LEU A 1 73 ? 1.366 0.095 -6.986 1.00 88.94 73 LEU A C 1
ATOM 550 O O . LEU A 1 73 ? 0.554 0.227 -6.071 1.00 88.94 73 LEU A O 1
ATOM 554 N N . LEU A 1 74 ? 1.629 1.071 -7.857 1.00 87.69 74 LEU A N 1
ATOM 555 C CA . LEU A 1 74 ? 0.965 2.375 -7.821 1.00 87.69 74 LEU A CA 1
ATOM 556 C C . LEU A 1 74 ? -0.551 2.247 -7.990 1.00 87.69 74 LEU A C 1
ATOM 558 O O . LEU A 1 74 ? -1.293 2.920 -7.269 1.00 87.69 74 LEU A O 1
ATOM 562 N N . LEU A 1 75 ? -1.003 1.356 -8.874 1.00 86.88 75 LEU A N 1
ATOM 563 C CA . LEU A 1 75 ? -2.415 1.156 -9.188 1.00 86.88 75 LEU A CA 1
ATOM 564 C C . LEU A 1 75 ? -3.270 0.863 -7.948 1.00 86.88 75 LEU A C 1
ATOM 566 O O . LEU A 1 75 ? -4.335 1.455 -7.787 1.00 86.88 75 LEU A O 1
ATOM 570 N N . TRP A 1 76 ? -2.822 -0.021 -7.051 1.00 91.00 76 TRP A N 1
ATOM 571 C CA . TRP A 1 76 ? -3.590 -0.374 -5.850 1.00 91.00 76 TRP A CA 1
ATOM 572 C C . TRP A 1 76 ? -3.205 0.457 -4.619 1.00 91.00 76 TRP A C 1
ATOM 574 O O . TRP A 1 76 ? -4.062 0.733 -3.777 1.00 91.00 76 TRP A O 1
ATOM 584 N N . MET A 1 77 ? -1.952 0.915 -4.512 1.00 94.81 77 MET A N 1
ATOM 585 C CA . MET A 1 77 ? -1.521 1.783 -3.407 1.00 94.81 77 MET A CA 1
ATOM 586 C C . MET A 1 77 ? -2.271 3.116 -3.408 1.00 94.81 77 MET A C 1
ATOM 588 O O . MET A 1 77 ? -2.580 3.658 -2.348 1.00 94.81 77 MET A O 1
ATOM 592 N N . SER A 1 78 ? -2.602 3.628 -4.590 1.00 94.81 78 SER A N 1
ATOM 593 C CA . SER A 1 78 ? -3.304 4.899 -4.765 1.00 94.81 78 SER A CA 1
ATOM 594 C C . SER A 1 78 ? -4.724 4.909 -4.171 1.00 94.81 78 SER A C 1
ATOM 596 O O . SER A 1 78 ? -4.987 5.726 -3.286 1.00 94.81 78 SER A O 1
ATOM 598 N N . PRO A 1 79 ? -5.653 4.009 -4.550 1.00 96.31 79 PRO A N 1
ATOM 599 C CA . PRO A 1 79 ? -6.970 3.947 -3.921 1.00 96.31 79 PRO A CA 1
ATOM 600 C C . PRO A 1 79 ? -6.896 3.577 -2.435 1.00 96.31 79 PRO A C 1
ATOM 602 O O . PRO A 1 79 ? -7.673 4.113 -1.644 1.00 96.31 79 PRO A O 1
ATOM 605 N N . TRP A 1 80 ? -5.940 2.734 -2.020 1.00 96.69 80 TRP A N 1
ATOM 606 C CA . TRP A 1 80 ? -5.702 2.456 -0.598 1.00 96.69 80 TRP A CA 1
ATOM 607 C C . TRP A 1 80 ? -5.364 3.738 0.175 1.00 96.69 80 TRP A C 1
ATOM 609 O O . TRP A 1 80 ? -6.009 4.037 1.183 1.00 96.69 80 TRP A O 1
ATOM 619 N N . ALA A 1 81 ? -4.424 4.539 -0.335 1.00 97.12 81 ALA A N 1
ATOM 620 C CA . ALA A 1 81 ? -4.071 5.824 0.254 1.00 97.12 81 ALA A CA 1
ATOM 621 C C . ALA A 1 81 ? -5.277 6.773 0.277 1.00 97.12 81 ALA A C 1
ATOM 623 O O . ALA A 1 81 ? -5.523 7.412 1.296 1.00 97.12 81 ALA A O 1
ATOM 624 N N . GLY A 1 82 ? -6.078 6.825 -0.792 1.00 96.56 82 GLY A N 1
ATOM 625 C CA . GLY A 1 82 ? -7.302 7.627 -0.844 1.00 96.56 82 GLY A CA 1
ATOM 626 C C . GLY A 1 82 ? -8.286 7.305 0.282 1.00 96.56 82 GLY A C 1
ATOM 627 O O . GLY A 1 82 ? -8.745 8.216 0.973 1.00 96.56 82 GLY A O 1
ATOM 628 N N . VAL A 1 83 ? -8.563 6.019 0.519 1.00 95.81 83 VAL A N 1
ATOM 629 C CA . VAL A 1 83 ? -9.436 5.579 1.620 1.00 95.81 83 VAL A CA 1
ATOM 630 C C . VAL A 1 83 ? -8.830 5.913 2.984 1.00 95.81 83 VAL A C 1
ATOM 632 O O . VAL A 1 83 ? -9.509 6.511 3.816 1.00 95.81 83 VAL A O 1
ATOM 635 N N . VAL A 1 84 ? -7.558 5.574 3.216 1.00 94.44 84 VAL A N 1
ATOM 636 C CA . VAL A 1 84 ? -6.886 5.796 4.511 1.00 94.44 84 VAL A CA 1
ATOM 637 C C . VAL A 1 84 ? -6.792 7.285 4.847 1.00 94.44 84 VAL A C 1
ATOM 639 O O . VAL A 1 84 ? -7.091 7.687 5.972 1.00 94.44 84 VAL A O 1
ATOM 642 N N . LEU A 1 85 ? -6.417 8.124 3.878 1.00 95.69 85 LEU A N 1
ATOM 643 C CA . LEU A 1 85 ? -6.320 9.571 4.064 1.00 95.69 85 LEU A CA 1
ATOM 644 C C . LEU 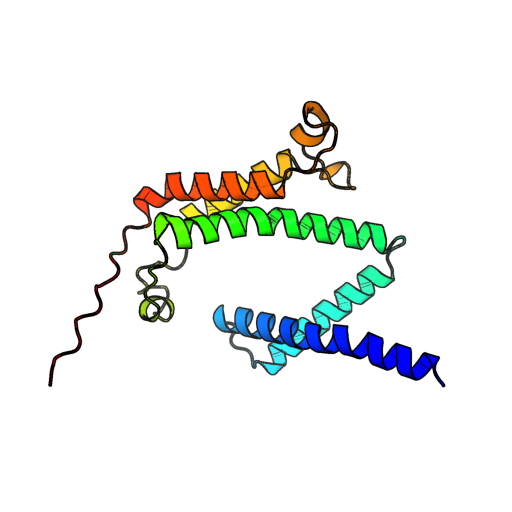A 1 85 ? -7.697 10.192 4.313 1.00 95.69 85 LEU A C 1
ATOM 646 O O . LEU A 1 85 ? -7.838 11.023 5.213 1.00 95.69 85 LEU A O 1
ATOM 650 N N . ALA A 1 86 ? -8.718 9.780 3.556 1.00 94.38 86 ALA A N 1
ATOM 651 C CA . ALA A 1 86 ? -10.082 10.256 3.753 1.00 94.38 86 ALA A CA 1
ATOM 652 C C . ALA A 1 86 ? -10.639 9.842 5.124 1.00 94.38 86 ALA A C 1
ATOM 654 O O . ALA A 1 86 ? -11.266 10.659 5.803 1.00 94.38 86 ALA A O 1
ATOM 655 N N . ASP A 1 87 ? -10.375 8.612 5.565 1.00 91.31 87 ASP A N 1
ATOM 656 C CA . ASP A 1 87 ? -10.772 8.140 6.888 1.00 91.31 87 ASP A CA 1
ATOM 657 C C . ASP A 1 87 ? -10.075 8.921 8.001 1.00 91.31 87 ASP A C 1
ATOM 659 O O . ASP A 1 87 ? -10.737 9.527 8.845 1.00 91.31 87 ASP A O 1
ATOM 663 N N . PHE A 1 88 ? -8.745 8.981 7.972 1.00 90.81 88 PHE A N 1
ATOM 664 C CA . PHE A 1 88 ? -7.966 9.586 9.043 1.00 90.81 88 PHE A CA 1
ATOM 665 C C . PHE A 1 88 ? -8.161 11.104 9.125 1.00 90.81 88 PHE A C 1
ATOM 667 O O . PHE A 1 88 ? -8.502 11.632 10.186 1.00 90.81 88 PHE A O 1
ATOM 674 N N . PHE A 1 89 ? -7.966 11.827 8.018 1.00 92.75 89 PHE A N 1
ATOM 675 C CA . PHE A 1 89 ? -7.928 13.292 8.034 1.00 92.75 89 PHE A CA 1
ATOM 676 C C . PHE A 1 89 ? -9.310 13.938 7.937 1.00 92.75 89 PHE A C 1
ATOM 678 O O . PHE A 1 89 ? -9.527 14.984 8.548 1.00 92.75 89 PHE A O 1
ATOM 685 N N . ILE A 1 90 ? -10.252 13.340 7.202 1.00 91.50 90 ILE A N 1
ATOM 686 C CA . ILE A 1 90 ? -11.549 13.975 6.922 1.00 91.50 90 ILE A CA 1
ATOM 687 C C . ILE A 1 90 ? -12.644 13.393 7.817 1.00 91.50 90 ILE A C 1
ATOM 689 O O . ILE A 1 90 ? -13.303 14.148 8.537 1.00 91.50 90 ILE A O 1
ATOM 693 N N . ALA A 1 91 ? -12.835 12.070 7.803 1.00 87.81 91 ALA A N 1
ATOM 694 C CA . ALA A 1 91 ? -13.907 11.428 8.563 1.00 87.81 91 ALA A CA 1
ATOM 695 C C . ALA A 1 91 ? -13.638 11.476 10.075 1.00 87.81 91 ALA A C 1
ATOM 697 O O . ALA A 1 91 ? -14.495 11.907 10.847 1.00 87.81 91 ALA A O 1
A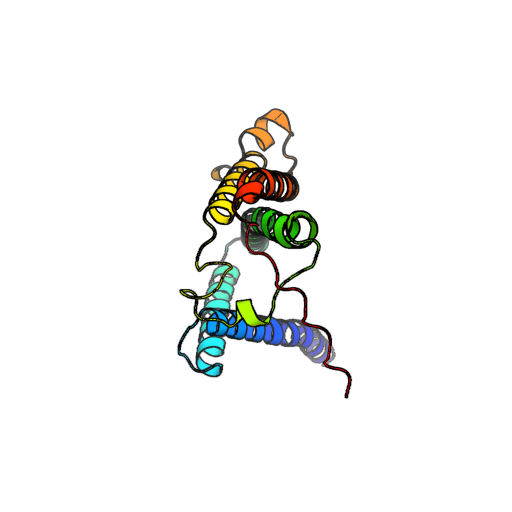TOM 698 N N . ARG A 1 92 ? -12.426 11.096 10.496 1.00 85.19 92 ARG A N 1
ATOM 699 C CA . ARG A 1 92 ? -12.022 11.025 11.910 1.00 85.19 92 ARG A CA 1
ATOM 700 C C . ARG A 1 92 ? -11.317 12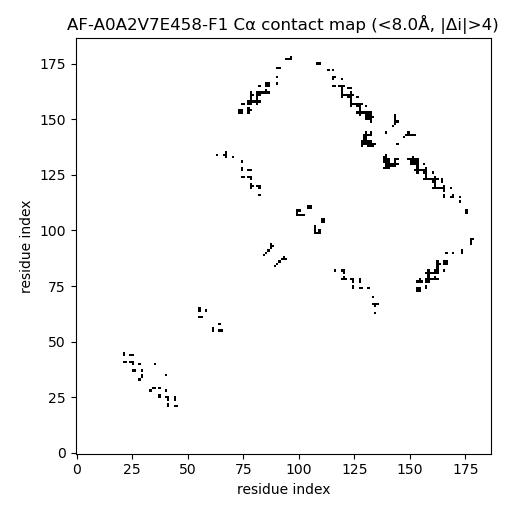.276 12.417 1.00 85.19 92 ARG A C 1
ATOM 702 O O . ARG A 1 92 ? -11.204 12.459 13.628 1.00 85.19 92 ARG A O 1
ATOM 709 N N . ARG A 1 93 ? -10.853 13.151 11.518 1.00 87.25 93 ARG A N 1
ATOM 710 C CA . ARG A 1 93 ? -10.143 14.401 11.853 1.00 87.25 93 ARG A CA 1
ATOM 711 C C . ARG A 1 93 ? -8.959 14.177 12.805 1.00 87.25 93 ARG A C 1
ATOM 713 O O . ARG A 1 93 ? -8.778 14.923 13.766 1.00 87.25 93 ARG A O 1
ATOM 720 N N . GLY A 1 94 ? -8.202 13.107 12.570 1.00 85.94 94 GLY A N 1
ATOM 721 C CA . GLY A 1 94 ? -7.044 12.705 13.371 1.00 85.94 94 GLY A CA 1
ATOM 722 C C . GLY A 1 94 ? -7.373 12.087 14.734 1.00 85.94 94 GLY A C 1
ATOM 723 O O . GLY A 1 94 ? -6.471 11.926 15.551 1.00 85.94 94 GLY A O 1
ATOM 724 N N . ARG A 1 95 ? -8.641 11.754 15.019 1.00 83.81 95 ARG A N 1
ATOM 725 C CA . ARG A 1 95 ? -9.063 11.160 16.299 1.00 83.81 95 ARG A CA 1
ATOM 726 C C . ARG A 1 95 ? -9.257 9.651 16.162 1.00 83.81 95 ARG A C 1
ATOM 728 O O . ARG A 1 95 ? -10.199 9.205 15.509 1.00 83.81 95 ARG A O 1
ATOM 735 N N . ILE A 1 96 ? -8.390 8.878 16.808 1.00 83.75 96 ILE A N 1
ATOM 736 C CA . ILE A 1 96 ? -8.460 7.414 16.869 1.00 83.75 96 ILE A CA 1
ATOM 737 C C . ILE A 1 96 ? -8.363 6.975 18.327 1.00 83.75 96 ILE A C 1
ATOM 739 O O . ILE A 1 96 ? -7.508 7.468 19.063 1.00 83.75 96 ILE A O 1
ATOM 743 N N . ASP A 1 97 ? -9.228 6.045 18.729 1.00 84.75 97 ASP A N 1
ATOM 744 C CA . ASP A 1 97 ? -9.111 5.356 20.008 1.00 84.75 97 ASP A CA 1
ATOM 745 C C . ASP A 1 97 ? -8.158 4.169 19.847 1.00 84.75 97 ASP A C 1
ATOM 747 O O . ASP A 1 97 ? -8.498 3.132 19.278 1.00 84.75 97 ASP A O 1
ATOM 751 N N . VAL A 1 98 ? -6.928 4.347 20.328 1.00 86.06 98 VAL A N 1
ATOM 752 C CA . VAL A 1 98 ? -5.889 3.318 20.253 1.00 86.06 98 VAL A CA 1
ATOM 753 C C . VAL A 1 98 ? -6.267 2.097 21.089 1.00 86.06 98 VAL A C 1
ATOM 755 O O . VAL A 1 98 ? -5.944 0.987 20.685 1.00 86.06 98 VAL A O 1
ATOM 758 N N . ALA A 1 99 ? -6.964 2.265 22.217 1.00 85.56 99 ALA A N 1
ATOM 759 C CA . ALA A 1 99 ? -7.348 1.136 23.062 1.00 85.56 99 ALA A CA 1
ATOM 760 C C . ALA A 1 99 ? -8.343 0.220 22.338 1.00 85.56 99 ALA A C 1
ATOM 762 O O . ALA A 1 99 ? -8.263 -1.002 22.453 1.00 85.56 99 ALA A O 1
ATOM 763 N N . GLU A 1 100 ? -9.230 0.815 21.544 1.00 84.19 100 GLU A N 1
ATOM 764 C CA . GLU A 1 100 ? -10.198 0.084 20.736 1.00 84.19 100 GLU A CA 1
ATOM 765 C C . GLU A 1 100 ? -9.530 -0.709 19.597 1.00 84.19 100 GLU A C 1
ATOM 767 O O . GLU A 1 100 ? -9.957 -1.820 19.308 1.00 84.19 100 GLU A O 1
ATOM 772 N N . LEU A 1 101 ? -8.426 -0.213 19.014 1.00 84.19 101 LEU A N 1
ATOM 773 C CA . LEU A 1 101 ? -7.656 -0.937 17.981 1.00 84.19 101 LEU A CA 1
ATOM 774 C C . LEU A 1 101 ? -7.050 -2.262 18.475 1.00 84.19 101 LEU A C 1
ATOM 776 O O . LEU A 1 101 ? -6.790 -3.141 17.658 1.00 84.19 101 LEU A O 1
ATOM 780 N N . TYR A 1 102 ? -6.799 -2.398 19.781 1.00 85.44 102 TYR A N 1
ATOM 781 C CA . TYR A 1 102 ? -6.244 -3.619 20.382 1.00 85.44 102 TYR A CA 1
ATOM 782 C C . TYR A 1 102 ? -7.316 -4.553 20.959 1.00 85.44 102 TYR A C 1
ATOM 784 O O . TYR A 1 102 ? -6.972 -5.592 21.526 1.00 85.44 102 TYR A O 1
ATOM 792 N N . ARG A 1 103 ? -8.603 -4.195 20.867 1.00 84.56 103 ARG A N 1
ATOM 793 C CA . ARG A 1 103 ? -9.690 -5.080 21.298 1.00 84.56 103 ARG A CA 1
ATOM 794 C C . ARG A 1 103 ? -9.908 -6.206 20.299 1.00 84.56 103 ARG A C 1
ATOM 796 O O . ARG A 1 103 ? -9.617 -6.072 19.115 1.00 84.56 103 ARG A O 1
ATOM 803 N N . ASP A 1 104 ? -10.474 -7.305 20.796 1.00 83.25 104 ASP A N 1
ATOM 804 C CA . ASP A 1 104 ? -10.904 -8.413 19.947 1.00 83.25 104 ASP A CA 1
ATOM 805 C C . ASP A 1 104 ? -11.824 -7.902 18.821 1.00 83.25 104 ASP A C 1
ATOM 807 O O . ASP A 1 104 ? -12.722 -7.102 19.108 1.00 83.25 104 ASP A O 1
ATOM 811 N N . PRO A 1 105 ? -11.666 -8.379 17.571 1.00 77.31 105 PRO A N 1
ATOM 812 C CA . PRO A 1 105 ? -12.437 -7.892 16.423 1.00 77.31 105 PRO A CA 1
ATOM 813 C C . PRO A 1 105 ? -13.960 -7.952 16.611 1.00 77.31 105 PRO A C 1
ATOM 815 O O . PRO A 1 105 ? -14.679 -7.081 16.133 1.00 77.31 105 PRO A O 1
ATOM 818 N N . GLU A 1 106 ? -14.456 -8.938 17.368 1.00 77.75 106 GLU A N 1
ATOM 819 C CA . GLU A 1 106 ? -15.883 -9.101 17.693 1.00 77.75 106 GLU A CA 1
ATOM 820 C C . GLU A 1 106 ? -16.427 -8.022 18.643 1.00 77.75 106 GLU A C 1
ATOM 822 O O . GLU A 1 106 ? -17.632 -7.783 18.702 1.00 77.75 106 GLU A O 1
ATOM 827 N N . ARG A 1 107 ? -15.544 -7.398 19.429 1.00 76.25 107 ARG A N 1
ATOM 828 C CA . ARG A 1 107 ? -15.881 -6.402 20.459 1.00 76.25 107 ARG A CA 1
ATOM 829 C C . ARG A 1 107 ? -15.410 -5.001 20.095 1.00 76.25 107 ARG A C 1
ATOM 831 O O . ARG A 1 107 ? -15.811 -4.052 20.761 1.00 76.25 107 ARG A O 1
ATOM 838 N N . CYS A 1 108 ? -14.559 -4.896 19.078 1.00 78.00 108 CYS A N 1
ATOM 839 C CA . CYS A 1 108 ? -14.031 -3.649 18.568 1.00 78.00 108 CYS A CA 1
ATOM 840 C C . CYS A 1 108 ? -15.156 -2.832 17.933 1.00 78.00 108 CYS A C 1
ATOM 842 O O . CYS A 1 108 ? -15.825 -3.270 16.997 1.00 78.00 108 CYS A O 1
ATOM 844 N N . ALA A 1 109 ? -15.338 -1.608 18.407 1.00 73.94 109 ALA A N 1
ATOM 845 C CA . ALA A 1 109 ? -16.337 -0.694 17.890 1.00 73.94 109 ALA A CA 1
ATOM 846 C C . ALA A 1 109 ? -16.095 -0.347 16.409 1.00 73.94 109 ALA A C 1
ATOM 848 O O . ALA A 1 109 ? -17.047 -0.053 15.691 1.00 73.94 109 ALA A O 1
ATOM 849 N N . TYR A 1 110 ? -14.849 -0.430 15.925 1.00 75.81 110 TYR A N 1
ATOM 850 C CA . TYR A 1 110 ? -14.523 -0.249 14.505 1.00 75.81 110 TYR A CA 1
ATOM 851 C C . TYR A 1 110 ? -14.963 -1.420 13.612 1.00 75.81 110 TYR A C 1
ATOM 853 O O . TYR A 1 110 ? -15.009 -1.254 12.391 1.00 75.81 110 TYR A O 1
ATOM 861 N N . GLY A 1 111 ? -15.342 -2.553 14.212 1.00 77.25 111 GLY A N 1
ATOM 862 C CA . GLY A 1 111 ? -15.660 -3.794 13.519 1.00 77.25 111 GLY A CA 1
ATOM 863 C C . GLY A 1 111 ? -14.431 -4.453 12.893 1.00 77.25 111 GLY A C 1
ATOM 864 O O . GLY A 1 111 ? -13.355 -3.866 12.808 1.00 77.25 111 GLY A O 1
ATOM 865 N N . ASP A 1 112 ? -14.611 -5.690 12.440 1.00 81.75 112 ASP A N 1
ATOM 866 C CA . ASP A 1 112 ? -13.548 -6.463 11.787 1.00 81.75 112 ASP A CA 1
ATOM 867 C C . ASP A 1 112 ? -13.342 -6.030 10.324 1.00 81.75 112 ASP A C 1
ATOM 869 O O . ASP A 1 112 ? -12.222 -5.872 9.842 1.00 81.75 112 ASP A O 1
ATOM 873 N N . VAL A 1 113 ? -14.443 -5.761 9.609 1.00 85.69 113 VAL A N 1
ATOM 874 C CA . VAL A 1 113 ? -14.412 -5.405 8.185 1.00 85.69 113 VAL A CA 1
ATOM 875 C C . VAL A 1 113 ? -15.319 -4.217 7.883 1.00 85.69 113 VAL A C 1
ATOM 877 O O . VAL A 1 113 ? -16.539 -4.274 8.044 1.00 85.69 113 VAL A O 1
ATOM 880 N N . ASN A 1 114 ? -14.730 -3.151 7.337 1.00 87.56 114 ASN A N 1
ATOM 881 C CA . ASN A 1 114 ? -15.476 -2.025 6.785 1.00 87.56 114 ASN A CA 1
ATOM 882 C C . ASN A 1 114 ? -15.750 -2.244 5.289 1.00 87.56 114 ASN A C 1
ATOM 884 O O . ASN A 1 114 ? -14.961 -1.855 4.426 1.00 87.56 114 ASN A O 1
ATOM 888 N N . TRP A 1 115 ? -16.906 -2.825 4.969 1.00 88.81 115 TRP A N 1
ATOM 889 C CA . TRP A 1 115 ? -17.324 -3.044 3.579 1.00 88.81 115 TRP A CA 1
ATOM 890 C C . TRP A 1 115 ? -17.449 -1.751 2.765 1.00 88.81 115 TRP A C 1
ATOM 892 O O . TRP A 1 115 ? -17.196 -1.768 1.564 1.00 88.81 115 TRP A O 1
ATOM 902 N N . GLY A 1 116 ? -17.768 -0.617 3.399 1.00 90.00 116 GLY A N 1
ATOM 903 C CA . GLY A 1 116 ? -17.773 0.686 2.730 1.00 90.00 116 GLY A CA 1
ATOM 904 C C . GLY A 1 116 ? -16.376 1.100 2.257 1.00 90.00 116 GLY A C 1
ATOM 905 O O . GLY A 1 116 ? -16.229 1.592 1.140 1.00 90.00 116 GLY A O 1
ATOM 906 N N . ALA A 1 117 ? -15.347 0.834 3.067 1.00 91.81 117 ALA A N 1
ATOM 907 C CA . ALA A 1 117 ? -13.946 1.026 2.692 1.00 91.81 117 ALA A CA 1
ATOM 908 C C . ALA A 1 117 ? -13.518 0.086 1.557 1.00 91.81 117 ALA A C 1
ATOM 910 O O . ALA A 1 117 ? -12.871 0.536 0.615 1.00 91.81 117 ALA A O 1
ATOM 911 N N . ILE A 1 118 ? -13.927 -1.187 1.603 1.00 93.94 118 ILE A N 1
ATOM 912 C CA . ILE A 1 118 ? -13.625 -2.165 0.545 1.00 93.94 118 ILE A CA 1
ATOM 913 C C . ILE A 1 118 ? -14.263 -1.749 -0.784 1.00 93.94 118 ILE A C 1
ATOM 915 O O . ILE A 1 118 ? -13.586 -1.720 -1.808 1.00 93.94 118 ILE A O 1
ATOM 919 N N . VAL A 1 119 ? -15.549 -1.387 -0.782 1.00 94.38 119 VAL A N 1
ATOM 920 C CA . VAL A 1 119 ? -16.242 -0.935 -1.998 1.00 94.38 119 VAL A CA 1
ATOM 921 C C . VAL A 1 119 ? -15.592 0.334 -2.543 1.00 94.38 119 VAL A C 1
ATOM 923 O O . VAL A 1 119 ? -15.322 0.408 -3.738 1.00 94.38 119 VAL A O 1
ATOM 926 N N . ALA A 1 120 ? -15.276 1.307 -1.684 1.00 95.50 120 ALA A N 1
ATOM 927 C CA . ALA A 1 120 ? -14.583 2.526 -2.093 1.00 95.50 120 ALA A CA 1
ATOM 928 C C . ALA A 1 120 ? -13.206 2.241 -2.713 1.00 95.50 120 ALA A C 1
ATOM 930 O O . ALA A 1 120 ? -12.868 2.812 -3.750 1.00 95.50 120 ALA A O 1
ATOM 931 N N . PHE A 1 121 ? -12.443 1.323 -2.117 1.00 96.19 121 PHE A N 1
ATOM 932 C CA . PHE A 1 121 ? -11.160 0.870 -2.641 1.00 96.19 121 PHE A CA 1
ATOM 933 C C . PHE A 1 121 ? -11.305 0.242 -4.032 1.00 96.19 121 PHE A C 1
ATOM 935 O O . PHE A 1 121 ? -10.603 0.647 -4.953 1.00 96.19 121 PHE A O 1
ATOM 942 N N . VAL A 1 122 ? -12.247 -0.691 -4.215 1.00 96.31 122 VAL A N 1
ATOM 943 C CA . VAL A 1 122 ? -12.484 -1.353 -5.511 1.00 96.31 122 VAL A CA 1
ATOM 944 C C . VAL A 1 122 ? -12.947 -0.353 -6.573 1.00 96.31 122 VAL A C 1
ATOM 946 O O . VAL A 1 122 ? -12.467 -0.394 -7.702 1.00 96.31 122 VAL A O 1
ATOM 949 N N . VAL A 1 123 ? -13.834 0.582 -6.224 1.00 95.56 123 VAL A N 1
ATOM 950 C CA . VAL A 1 123 ? -14.288 1.637 -7.146 1.00 95.56 123 VAL A CA 1
ATOM 951 C C . VAL A 1 123 ? -13.121 2.535 -7.564 1.00 95.56 123 VAL A C 1
ATOM 953 O O . VAL A 1 123 ? -12.968 2.828 -8.748 1.00 95.56 123 VAL A O 1
ATOM 956 N N . GLY A 1 124 ? -12.266 2.933 -6.619 1.00 95.31 124 GLY A N 1
ATOM 957 C CA . GLY A 1 124 ? -11.056 3.693 -6.923 1.00 95.31 124 GLY A CA 1
ATOM 958 C C . GLY A 1 124 ? -10.046 2.914 -7.763 1.00 95.31 124 GLY A C 1
ATOM 959 O O . GLY A 1 124 ? -9.446 3.494 -8.659 1.00 95.31 124 GLY A O 1
ATOM 960 N N . LEU A 1 125 ? -9.900 1.608 -7.530 1.00 94.12 125 LEU A N 1
ATOM 961 C CA . LEU A 1 125 ? -9.029 0.729 -8.313 1.00 94.12 125 LEU A CA 1
ATOM 962 C C . LEU A 1 125 ? -9.482 0.653 -9.776 1.00 94.12 125 LEU A C 1
ATOM 964 O O . LEU A 1 125 ? -8.676 0.845 -10.680 1.00 94.12 125 LEU A O 1
ATOM 968 N N . VAL A 1 126 ? -10.780 0.438 -10.014 1.00 92.44 126 VAL A N 1
ATOM 969 C CA . VAL A 1 126 ? -11.354 0.397 -11.370 1.00 92.44 126 VAL A CA 1
ATOM 970 C C . VAL A 1 126 ? -11.240 1.758 -12.059 1.00 92.44 126 VAL A C 1
ATOM 972 O O . VAL A 1 126 ? -10.912 1.827 -13.243 1.00 92.44 126 VAL A O 1
ATOM 975 N N . ALA A 1 127 ? -11.479 2.850 -11.328 1.00 91.56 127 ALA A N 1
ATOM 976 C CA . ALA A 1 127 ? -11.335 4.195 -11.869 1.00 91.56 127 ALA A CA 1
ATOM 977 C C . ALA A 1 127 ? -9.874 4.529 -12.206 1.00 91.56 127 ALA A C 1
ATOM 979 O O . ALA A 1 127 ? -9.614 5.039 -13.293 1.00 91.56 127 ALA A O 1
ATOM 980 N N . GLY A 1 128 ? -8.930 4.202 -11.320 1.00 90.12 128 GLY A N 1
ATOM 981 C CA . GLY A 1 128 ? -7.495 4.369 -11.553 1.00 90.12 128 GLY A CA 1
ATOM 982 C C . GLY A 1 128 ? -7.029 3.582 -12.774 1.00 90.12 128 GLY A C 1
ATOM 983 O O . GLY A 1 128 ? -6.447 4.168 -13.680 1.00 90.12 128 GLY A O 1
ATOM 984 N N . TRP A 1 129 ? -7.405 2.303 -12.863 1.00 88.75 129 TRP A N 1
ATOM 985 C CA . TRP A 1 129 ? -7.112 1.454 -14.020 1.00 88.75 129 TRP A CA 1
ATOM 986 C C . TRP A 1 129 ? -7.664 2.039 -15.329 1.00 88.75 129 TRP A C 1
ATOM 988 O O . TRP A 1 129 ? -7.009 2.012 -16.366 1.00 88.75 129 TRP A O 1
ATOM 998 N N . SER A 1 130 ? -8.858 2.645 -15.300 1.00 85.75 130 SER A N 1
ATOM 999 C CA . SER A 1 130 ? -9.472 3.208 -16.511 1.00 85.75 130 SER A CA 1
ATOM 1000 C C . SER A 1 130 ? -8.673 4.354 -17.153 1.00 85.75 130 SER A C 1
ATOM 1002 O O . SER A 1 130 ? -8.822 4.590 -18.357 1.00 85.75 130 SER A O 1
ATOM 1004 N N . VAL A 1 131 ? -7.813 5.024 -16.377 1.00 86.94 131 VAL A N 1
ATOM 1005 C CA . VAL A 1 131 ? -6.938 6.136 -16.792 1.00 86.94 131 VAL A CA 1
ATOM 1006 C C . VAL A 1 131 ? -5.443 5.799 -16.670 1.00 86.94 131 VAL A C 1
ATOM 1008 O O . VAL A 1 131 ? -4.606 6.698 -16.729 1.00 86.94 131 VAL A O 1
ATOM 1011 N N . GLU A 1 132 ? -5.106 4.527 -16.476 1.00 84.44 132 GLU A N 1
ATOM 1012 C CA . GLU A 1 132 ? -3.726 4.050 -16.387 1.00 84.44 132 GLU A CA 1
ATOM 1013 C C . GLU A 1 132 ? -3.081 3.988 -17.773 1.00 84.44 132 GLU A C 1
ATOM 1015 O O . GLU A 1 132 ? -3.716 3.555 -18.743 1.00 84.44 132 GLU A O 1
ATOM 1020 N N . ASP A 1 133 ? -1.816 4.404 -17.861 1.00 79.44 133 ASP A N 1
ATOM 1021 C CA . ASP A 1 133 ? -0.975 4.173 -19.035 1.00 79.44 133 ASP A CA 1
ATOM 1022 C C . ASP A 1 133 ? 0.201 3.263 -18.667 1.00 79.44 133 ASP A C 1
ATOM 1024 O O . ASP A 1 133 ? 1.258 3.709 -18.232 1.00 79.44 133 ASP A O 1
ATOM 1028 N N . GLY A 1 134 ? -0.004 1.956 -18.823 1.00 70.12 134 GLY A N 1
ATOM 1029 C CA . GLY A 1 134 ? 1.039 0.954 -18.621 1.00 70.12 134 GLY A CA 1
ATOM 1030 C C . GLY A 1 134 ? 1.769 0.582 -19.915 1.00 70.12 134 GLY A C 1
ATOM 1031 O O . GLY A 1 134 ? 1.209 0.641 -21.008 1.00 70.12 134 GLY A O 1
ATOM 1032 N N . LEU A 1 135 ? 2.999 0.065 -19.795 1.00 63.00 135 LEU A N 1
ATOM 1033 C CA . LEU A 1 135 ? 3.764 -0.492 -20.928 1.00 63.00 135 LEU A CA 1
ATOM 1034 C C . LEU A 1 135 ? 3.112 -1.733 -21.567 1.00 63.00 135 LEU A C 1
ATOM 1036 O O . LEU A 1 135 ? 3.496 -2.138 -22.668 1.00 63.00 135 LEU A O 1
ATOM 1040 N N . VAL A 1 136 ? 2.174 -2.384 -20.872 1.00 65.88 136 VAL A N 1
ATOM 1041 C CA . VAL A 1 136 ? 1.430 -3.538 -21.386 1.00 65.88 136 VAL A CA 1
ATOM 1042 C C . VAL A 1 136 ? 0.107 -3.043 -21.977 1.00 65.88 136 VAL A C 1
ATOM 1044 O O . VAL A 1 136 ? -0.745 -2.589 -21.215 1.00 65.88 136 VAL A O 1
ATOM 1047 N N . PRO A 1 137 ? -0.140 -3.209 -23.291 1.00 68.25 137 PRO A N 1
ATOM 1048 C CA . PRO A 1 137 ? -1.362 -2.715 -23.936 1.00 68.25 137 PRO A CA 1
ATOM 1049 C C . PRO A 1 137 ? -2.664 -3.226 -23.304 1.00 68.25 137 PRO A C 1
ATOM 1051 O O . PRO A 1 137 ? -3.686 -2.556 -23.352 1.00 68.25 137 PRO A O 1
ATOM 1054 N N . ALA A 1 138 ? -2.636 -4.415 -22.693 1.00 65.31 138 ALA A N 1
ATOM 1055 C CA . ALA A 1 138 ? -3.789 -4.998 -22.006 1.00 65.31 138 ALA A CA 1
ATOM 1056 C C . ALA A 1 138 ? -4.122 -4.326 -20.660 1.00 65.31 138 ALA A C 1
ATOM 1058 O O . ALA A 1 138 ? -5.239 -4.477 -20.173 1.00 65.31 138 ALA A O 1
ATOM 1059 N N . LEU A 1 139 ? -3.164 -3.620 -20.054 1.00 65.44 139 LEU A N 1
ATOM 1060 C CA . LEU A 1 139 ? -3.350 -2.878 -18.805 1.00 65.44 139 LEU A CA 1
ATOM 1061 C C . LEU A 1 139 ? -3.693 -1.406 -19.053 1.00 65.44 139 LEU A C 1
ATOM 1063 O O . LEU A 1 139 ? -4.123 -0.734 -18.126 1.00 65.44 139 LEU A O 1
ATOM 1067 N N . GLN A 1 140 ? -3.560 -0.921 -20.291 1.00 76.69 140 GLN A N 1
ATOM 1068 C CA . GLN A 1 140 ? -3.893 0.455 -20.632 1.00 76.69 140 GLN A CA 1
ATOM 1069 C C . GLN A 1 140 ? -5.397 0.708 -20.534 1.00 76.69 140 GLN A C 1
ATOM 1071 O O . GLN A 1 140 ? -6.221 0.055 -21.186 1.00 76.69 140 GLN A O 1
ATOM 1076 N N . GLY A 1 141 ? -5.746 1.719 -19.747 1.00 78.94 141 GLY A N 1
ATOM 1077 C CA . GLY A 1 141 ? -7.115 2.149 -19.570 1.00 78.94 141 GLY A CA 1
ATOM 1078 C C . GLY A 1 141 ? -7.704 2.748 -20.857 1.00 78.94 141 GLY A C 1
ATOM 1079 O O . GLY A 1 141 ? -7.025 3.484 -21.589 1.00 78.94 141 GLY A O 1
ATOM 1080 N N . PRO A 1 142 ? -8.993 2.500 -21.157 1.00 76.81 142 PRO A N 1
ATOM 1081 C CA . PRO A 1 142 ? -9.635 3.042 -22.353 1.00 76.81 142 PRO A CA 1
ATOM 1082 C C . PRO A 1 142 ? -9.727 4.576 -22.339 1.00 76.81 142 PRO A C 1
ATOM 1084 O O . PRO A 1 142 ? -9.824 5.179 -23.407 1.00 76.81 142 PRO A O 1
ATOM 1087 N N . ILE A 1 143 ? -9.701 5.217 -21.163 1.00 77.69 143 ILE A N 1
ATOM 1088 C CA . ILE A 1 143 ? -9.732 6.682 -21.039 1.00 77.69 143 ILE A CA 1
ATOM 1089 C C . ILE A 1 143 ? -8.336 7.262 -21.289 1.00 77.69 143 ILE A C 1
ATOM 1091 O O . ILE A 1 143 ? -8.220 8.247 -22.018 1.00 77.69 143 ILE A O 1
ATOM 1095 N N . SER A 1 144 ? -7.281 6.622 -20.773 1.00 78.50 144 SER A N 1
ATOM 1096 C CA . SER A 1 144 ? -5.894 7.042 -21.021 1.00 78.50 144 SER A CA 1
ATOM 1097 C C . SER A 1 144 ? -5.570 7.088 -22.520 1.00 78.50 144 SER A C 1
ATOM 1099 O O . SER A 1 144 ? -5.189 8.127 -23.072 1.00 78.50 144 SER A O 1
ATOM 1101 N N . THR A 1 145 ? -5.835 5.977 -23.209 1.00 73.81 145 THR A N 1
ATOM 1102 C CA . THR A 1 145 ? -5.463 5.785 -24.619 1.00 73.81 145 THR A CA 1
ATOM 1103 C C . THR A 1 145 ? -6.300 6.603 -25.600 1.00 73.81 145 THR A C 1
ATOM 1105 O O . THR A 1 145 ? -5.795 6.998 -26.648 1.00 73.81 145 THR A O 1
ATOM 1108 N N . ARG A 1 146 ? -7.577 6.871 -25.290 1.00 72.56 146 ARG A N 1
ATOM 1109 C CA . ARG A 1 146 ? -8.497 7.551 -26.223 1.00 72.56 146 ARG A CA 1
ATOM 1110 C C . ARG A 1 146 ? -8.676 9.042 -25.959 1.00 72.56 146 ARG A C 1
ATOM 1112 O O . ARG A 1 146 ? -8.996 9.765 -26.896 1.00 72.56 146 ARG A O 1
ATOM 1119 N N . LEU A 1 147 ? -8.536 9.491 -24.709 1.00 72.88 147 LEU A N 1
ATOM 1120 C CA . LEU A 1 147 ? -8.897 10.856 -24.301 1.00 72.88 147 LEU A CA 1
ATOM 1121 C C . LEU A 1 147 ? -7.720 11.655 -23.734 1.00 72.88 147 LEU A C 1
ATOM 1123 O O . LEU A 1 147 ? -7.727 12.877 -23.847 1.00 72.88 147 LEU A O 1
ATOM 1127 N N . LEU A 1 1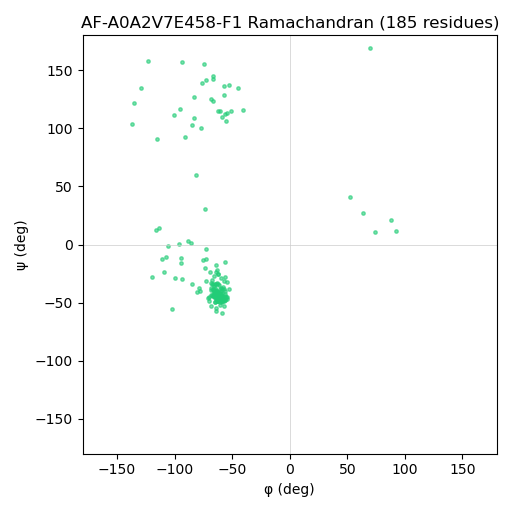48 ? -6.720 10.991 -23.147 1.00 77.06 148 LEU A N 1
ATOM 1128 C CA . LEU A 1 148 ? -5.597 11.654 -22.473 1.00 77.06 148 LEU A CA 1
ATOM 1129 C C . LEU A 1 148 ? -4.280 11.601 -23.260 1.00 77.06 148 LEU A C 1
ATOM 1131 O O . LEU A 1 148 ? -3.280 12.147 -22.804 1.00 77.06 148 LEU A O 1
ATOM 1135 N N . GLY A 1 149 ? -4.264 10.963 -24.435 1.00 75.75 149 GLY A N 1
ATOM 1136 C CA . GLY A 1 149 ? -3.075 10.896 -25.289 1.00 75.75 149 GLY A CA 1
ATOM 1137 C C . GLY A 1 149 ? -1.898 10.140 -24.662 1.00 75.75 149 GLY A C 1
ATOM 1138 O O . GLY A 1 149 ? -0.757 10.449 -24.993 1.00 75.75 149 GLY A O 1
ATOM 1139 N N . GLY A 1 150 ? -2.166 9.187 -23.759 1.00 73.88 150 GLY A N 1
ATOM 1140 C CA . GLY A 1 150 ? -1.135 8.420 -23.045 1.00 73.88 150 GLY A CA 1
ATOM 1141 C C . GLY A 1 150 ? -0.631 9.071 -21.751 1.00 73.88 150 GLY A C 1
ATOM 1142 O O . GLY A 1 150 ? 0.474 8.781 -21.310 1.00 73.88 150 GLY A O 1
ATOM 1143 N N . ALA A 1 151 ? -1.392 9.984 -21.139 1.00 78.50 151 ALA A N 1
ATOM 1144 C CA . ALA A 1 151 ? -1.060 10.478 -19.802 1.00 78.50 151 ALA A CA 1
ATOM 1145 C C . ALA A 1 151 ? -1.573 9.521 -18.711 1.00 78.50 151 ALA A C 1
ATOM 1147 O O . ALA A 1 151 ? -2.770 9.231 -18.660 1.00 78.50 151 ALA A O 1
ATOM 1148 N N . ASP A 1 152 ? -0.691 9.104 -17.798 1.00 82.88 152 ASP A N 1
ATOM 1149 C CA . ASP A 1 152 ? -1.065 8.311 -16.624 1.00 82.88 152 ASP A CA 1
ATOM 1150 C C . ASP A 1 152 ? -1.572 9.214 -15.484 1.00 82.88 152 ASP A C 1
ATOM 1152 O O . ASP A 1 152 ? -0.813 9.949 -14.840 1.00 82.88 152 ASP A O 1
ATOM 1156 N N . LEU A 1 153 ? -2.881 9.149 -15.228 1.00 85.94 153 LEU A N 1
ATOM 1157 C CA . LEU A 1 153 ? -3.536 9.809 -14.092 1.00 85.94 153 LEU A CA 1
ATOM 1158 C C . LEU A 1 153 ? -4.111 8.799 -13.085 1.00 85.94 153 LEU A C 1
ATOM 1160 O O . LEU A 1 153 ? -4.900 9.184 -12.216 1.00 85.94 153 LEU A O 1
ATOM 1164 N N . SER A 1 154 ? -3.719 7.524 -13.177 1.00 88.12 154 SER A N 1
ATOM 1165 C CA . SER A 1 154 ? -4.236 6.418 -12.355 1.00 88.12 154 SER A CA 1
ATOM 1166 C C . SER A 1 154 ? -4.078 6.678 -10.868 1.00 88.12 154 SER A C 1
ATOM 1168 O O . SER A 1 154 ? -5.023 6.477 -10.104 1.00 88.12 154 SER A O 1
ATOM 1170 N N . TRP A 1 155 ? -2.926 7.210 -10.461 1.00 89.44 155 TRP A N 1
ATOM 1171 C CA . TRP A 1 155 ? -2.645 7.495 -9.062 1.00 89.44 155 TRP A CA 1
ATOM 1172 C C . TRP A 1 155 ? -3.587 8.564 -8.496 1.00 89.44 155 TRP A C 1
ATOM 1174 O O . TRP A 1 155 ? -4.191 8.386 -7.436 1.00 89.44 155 TRP A O 1
ATOM 1184 N N . LEU A 1 156 ? -3.772 9.666 -9.227 1.00 93.00 156 LEU A N 1
ATOM 1185 C CA . LEU A 1 156 ? -4.579 10.794 -8.774 1.00 93.00 156 LEU A CA 1
ATOM 1186 C C . LEU A 1 156 ? -6.063 10.427 -8.771 1.00 93.00 156 LEU A C 1
ATOM 1188 O O . LEU A 1 156 ? -6.765 10.677 -7.790 1.00 93.00 156 LEU A O 1
ATOM 1192 N N . VAL A 1 157 ? -6.532 9.805 -9.854 1.00 93.31 157 VAL A N 1
ATOM 1193 C CA . VAL A 1 157 ? -7.922 9.359 -9.983 1.00 93.31 157 VAL A CA 1
ATOM 1194 C C . VAL A 1 157 ? -8.229 8.283 -8.949 1.00 93.31 157 VAL A C 1
ATOM 1196 O O . VAL A 1 157 ? -9.252 8.379 -8.275 1.00 93.31 157 VAL A O 1
ATOM 1199 N N . GLY A 1 158 ? -7.330 7.319 -8.744 1.00 94.69 158 GLY A N 1
ATOM 1200 C CA . GLY A 1 158 ? -7.473 6.282 -7.726 1.00 94.69 158 GLY A CA 1
ATOM 1201 C C . GLY A 1 158 ? -7.640 6.865 -6.323 1.00 94.69 158 GLY A C 1
ATOM 1202 O O . GLY A 1 158 ? -8.591 6.509 -5.627 1.00 94.69 158 GLY A O 1
ATOM 1203 N N . ILE A 1 159 ? -6.783 7.817 -5.930 1.00 96.38 159 ILE A N 1
ATOM 1204 C CA . ILE A 1 159 ? -6.871 8.505 -4.630 1.00 96.38 159 ILE A CA 1
ATOM 1205 C C . ILE A 1 159 ? -8.199 9.260 -4.491 1.00 96.38 159 ILE A C 1
ATOM 1207 O O . ILE A 1 159 ? -8.909 9.092 -3.496 1.00 96.38 159 ILE A O 1
ATOM 1211 N N . VAL A 1 160 ? -8.541 10.102 -5.472 1.00 96.81 160 VAL A N 1
ATOM 1212 C CA . VAL A 1 160 ? -9.703 11.001 -5.391 1.00 96.81 160 VAL A CA 1
ATOM 1213 C C . VAL A 1 160 ? -11.011 10.215 -5.422 1.00 96.81 160 VAL A C 1
ATOM 1215 O O . VAL A 1 160 ? -11.908 10.488 -4.623 1.00 96.81 160 VAL A O 1
ATOM 1218 N N . VAL A 1 161 ? -11.123 9.220 -6.304 1.00 96.50 161 VAL A N 1
ATOM 1219 C CA . VAL A 1 161 ? -12.331 8.402 -6.433 1.00 96.50 161 VAL A CA 1
ATOM 1220 C C . VAL A 1 161 ? -12.506 7.503 -5.215 1.00 96.50 161 VAL A C 1
ATOM 1222 O O . VAL A 1 161 ? -13.606 7.469 -4.667 1.00 96.50 161 VAL A O 1
ATOM 1225 N N . ALA A 1 162 ? -11.451 6.834 -4.735 1.00 96.81 162 ALA A N 1
ATOM 1226 C CA . ALA A 1 162 ? -11.551 6.006 -3.534 1.00 96.81 162 ALA A CA 1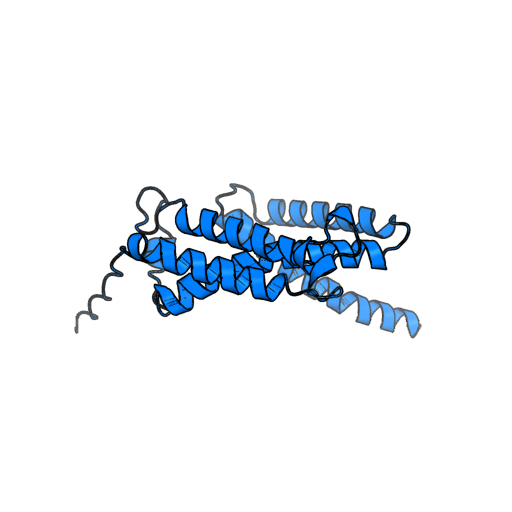
ATOM 1227 C C . ALA A 1 162 ? -11.897 6.840 -2.296 1.00 96.81 162 ALA A C 1
ATOM 1229 O O . ALA A 1 162 ? -12.815 6.498 -1.553 1.00 96.81 162 ALA A O 1
ATOM 1230 N N . GLY A 1 163 ? -11.212 7.970 -2.091 1.00 95.88 163 GLY A N 1
ATOM 1231 C CA . GLY A 1 163 ? -11.488 8.869 -0.972 1.00 95.88 163 GLY A CA 1
ATOM 1232 C C . GLY A 1 163 ? -12.899 9.462 -1.037 1.00 95.88 163 GLY A C 1
ATOM 1233 O O . GLY A 1 163 ? -13.627 9.448 -0.045 1.00 95.88 163 GLY A O 1
ATOM 1234 N N . GLY A 1 164 ? -13.332 9.926 -2.212 1.00 95.50 164 GLY A N 1
ATOM 1235 C CA . GLY A 1 164 ? -14.680 10.458 -2.427 1.00 95.50 164 GLY A CA 1
ATOM 1236 C C . GLY A 1 164 ? -15.773 9.409 -2.214 1.00 95.50 164 GLY A C 1
ATOM 1237 O O . GLY A 1 164 ? -16.742 9.661 -1.491 1.00 95.50 164 GLY A O 1
ATOM 1238 N N . ALA A 1 165 ? -15.591 8.209 -2.774 1.00 95.38 165 ALA A N 1
ATOM 1239 C CA . ALA A 1 165 ? -16.491 7.079 -2.565 1.00 95.38 165 ALA A CA 1
ATOM 1240 C C . ALA A 1 165 ? -16.565 6.715 -1.077 1.00 95.38 165 ALA A C 1
ATOM 1242 O O . ALA A 1 165 ? -17.666 6.610 -0.529 1.00 95.38 165 ALA A O 1
ATOM 1243 N N . TYR A 1 166 ? -15.419 6.634 -0.394 1.00 94.75 166 TYR A N 1
ATOM 1244 C CA . TYR A 1 166 ? -15.362 6.355 1.036 1.00 94.75 166 TYR A CA 1
ATOM 1245 C C . TYR A 1 166 ? -16.135 7.389 1.852 1.00 94.75 166 TYR A C 1
ATOM 1247 O O . TYR A 1 166 ? -16.931 7.012 2.702 1.00 94.75 166 TYR A O 1
ATOM 1255 N N . LEU A 1 167 ? -15.981 8.685 1.579 1.00 92.62 167 LEU A N 1
ATOM 1256 C CA . LEU A 1 167 ? -16.705 9.734 2.307 1.00 92.62 167 LEU A CA 1
ATOM 1257 C C . LEU A 1 167 ? -18.212 9.720 2.025 1.00 92.62 167 LEU A C 1
ATOM 1259 O O . LEU A 1 167 ? -19.010 10.016 2.918 1.00 92.62 167 LEU A O 1
ATOM 1263 N N . SER A 1 168 ? -18.610 9.357 0.803 1.00 91.69 168 SER A N 1
ATOM 1264 C CA . SER A 1 168 ? -20.023 9.234 0.431 1.00 91.69 168 SER A CA 1
ATOM 1265 C C . SER A 1 168 ? -20.712 8.057 1.136 1.00 91.69 168 SER A C 1
ATOM 1267 O O . SER A 1 168 ? -21.834 8.203 1.624 1.00 91.69 168 SER A O 1
ATOM 1269 N N . LEU A 1 169 ? -20.010 6.925 1.274 1.00 86.19 169 LEU A N 1
ATOM 1270 C CA . LEU A 1 169 ? -20.472 5.718 1.969 1.00 86.19 169 LEU A CA 1
ATOM 1271 C C . LEU A 1 169 ? -20.339 5.854 3.500 1.00 86.19 169 LEU A C 1
ATOM 1273 O O . LEU A 1 169 ? -21.201 5.426 4.269 1.00 86.19 169 LEU A O 1
ATOM 1277 N N . GLY A 1 170 ? -19.260 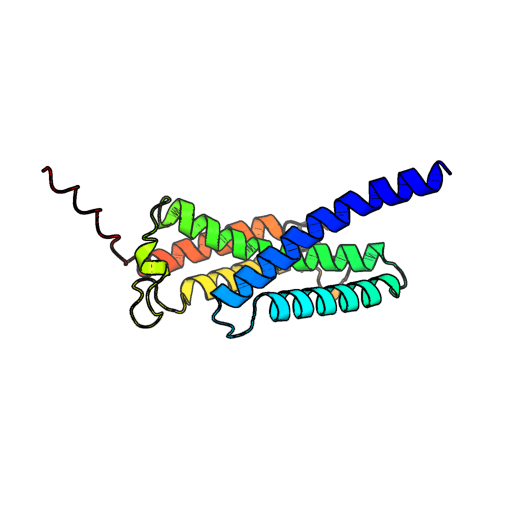6.497 3.945 1.00 65.94 170 GLY A N 1
ATOM 1278 C CA . GLY A 1 170 ? -18.773 6.575 5.321 1.00 65.94 170 GLY A CA 1
ATOM 1279 C C . GLY A 1 170 ? -19.558 7.510 6.236 1.00 65.94 170 GLY A C 1
ATOM 1280 O O . GLY A 1 170 ? -19.462 7.369 7.456 1.00 65.94 170 GLY A O 1
ATOM 1281 N N . ARG A 1 171 ? -20.436 8.373 5.696 1.00 57.75 171 ARG A N 1
ATOM 1282 C CA . ARG A 1 171 ? -21.423 9.126 6.503 1.00 57.75 171 ARG A CA 1
ATOM 1283 C C . ARG A 1 171 ? -22.338 8.221 7.346 1.00 57.75 171 ARG A C 1
ATOM 1285 O O . ARG A 1 171 ? -22.979 8.722 8.262 1.00 57.75 171 ARG A O 1
ATOM 1292 N N . ARG A 1 172 ? -22.391 6.911 7.062 1.00 53.16 172 ARG A N 1
ATOM 1293 C CA . ARG A 1 172 ? -23.148 5.906 7.831 1.00 53.16 172 ARG A CA 1
ATOM 1294 C C . ARG A 1 172 ? -22.286 4.960 8.685 1.00 53.16 172 ARG A C 1
ATOM 1296 O O . ARG A 1 172 ? -22.849 4.233 9.490 1.00 53.16 172 ARG A O 1
ATOM 1303 N N . VAL A 1 173 ? -20.958 4.953 8.513 1.00 50.06 173 VAL A N 1
ATOM 1304 C CA . VAL A 1 173 ? -20.032 3.997 9.169 1.00 50.06 173 VAL A CA 1
ATOM 1305 C C . VAL A 1 173 ? -19.171 4.669 10.247 1.00 50.06 173 VAL A C 1
ATOM 1307 O O . VAL A 1 173 ? -18.767 4.024 11.210 1.00 50.06 173 VAL A O 1
ATOM 1310 N N . ALA A 1 174 ? -18.964 5.989 10.173 1.00 53.28 174 ALA A N 1
ATOM 1311 C CA . ALA A 1 174 ? -18.278 6.781 11.202 1.00 53.28 174 ALA A CA 1
ATOM 1312 C C . ALA A 1 174 ? -19.122 7.010 12.483 1.00 53.28 174 ALA A C 1
ATOM 1314 O O . ALA A 1 174 ? -19.002 8.043 13.139 1.00 53.28 174 ALA A O 1
ATOM 1315 N N . SER A 1 175 ? -20.003 6.070 12.834 1.00 49.84 175 SER A N 1
ATOM 1316 C CA . SER A 1 175 ? -20.939 6.176 13.963 1.00 49.84 175 SER A CA 1
ATOM 1317 C C . SER A 1 175 ? -20.351 5.734 15.304 1.00 49.84 175 SER A C 1
ATOM 1319 O O . SER A 1 175 ? -21.041 5.786 16.319 1.00 49.84 175 SER A O 1
ATOM 1321 N N . VAL A 1 176 ? -19.080 5.334 15.346 1.00 55.38 176 VAL A N 1
ATOM 1322 C CA . VAL A 1 176 ? -18.410 5.029 16.611 1.00 55.38 176 VAL A CA 1
ATOM 1323 C C . VAL A 1 176 ? -18.038 6.338 17.293 1.00 55.38 176 VAL A C 1
ATOM 1325 O O . VAL A 1 176 ? -17.056 6.991 16.932 1.00 55.38 176 VAL A O 1
ATOM 1328 N N . ALA A 1 177 ? -18.846 6.735 18.273 1.00 54.00 177 ALA A N 1
ATOM 1329 C CA . ALA A 1 177 ? -18.518 7.829 19.169 1.00 54.00 177 ALA A CA 1
ATOM 1330 C C . ALA A 1 177 ? -17.210 7.493 19.897 1.00 54.00 177 ALA A C 1
ATOM 1332 O O . ALA A 1 177 ? -17.180 6.596 20.732 1.00 54.00 177 ALA A O 1
ATOM 1333 N N . VAL A 1 178 ? -16.132 8.207 19.567 1.00 57.38 178 VAL A N 1
ATOM 1334 C CA . VAL A 1 178 ? -14.879 8.164 20.331 1.00 57.38 178 VAL A CA 1
ATOM 1335 C C . VAL A 1 178 ? -15.209 8.640 21.749 1.00 57.38 178 VAL A C 1
ATOM 1337 O O . VAL A 1 178 ? -15.609 9.805 21.894 1.00 57.38 178 VAL A O 1
ATOM 1340 N N . PRO A 1 179 ? -15.096 7.793 22.790 1.00 54.03 179 PRO A N 1
ATOM 1341 C CA . PRO A 1 179 ? -15.298 8.240 24.156 1.00 54.03 179 PRO A CA 1
ATOM 1342 C C . PRO A 1 179 ? -14.319 9.379 24.439 1.00 54.03 179 PRO A C 1
ATOM 1344 O O . PRO A 1 179 ? -13.123 9.279 24.163 1.00 54.03 179 PRO A O 1
ATOM 1347 N N . GLN A 1 180 ? -14.830 10.501 24.947 1.00 52.66 180 GLN A N 1
ATOM 1348 C CA . GLN A 1 180 ? -13.965 11.568 25.442 1.00 52.66 180 GLN A CA 1
ATOM 1349 C C . GLN A 1 180 ? -13.051 10.969 26.519 1.00 52.66 180 GLN A C 1
ATOM 1351 O O . GLN A 1 180 ? -13.560 10.227 27.365 1.00 52.66 180 GLN A O 1
ATOM 1356 N N . PRO A 1 181 ? -11.742 11.280 26.529 1.00 49.12 181 PRO A N 1
ATOM 1357 C CA . PRO A 1 181 ? -10.889 10.878 27.632 1.00 49.12 181 PRO A CA 1
ATOM 1358 C C . PRO A 1 181 ? -11.511 11.449 28.904 1.00 49.12 181 PRO A C 1
ATOM 1360 O O . PRO A 1 181 ? -11.597 12.667 29.069 1.00 49.12 181 PRO A O 1
ATOM 1363 N N . THR A 1 182 ? -12.020 10.572 29.772 1.00 52.44 182 THR A N 1
ATOM 1364 C CA . THR A 1 182 ? -12.506 10.961 31.092 1.00 52.44 182 THR A CA 1
ATOM 1365 C C . THR A 1 182 ? -11.360 11.692 31.759 1.00 52.44 182 THR A C 1
ATOM 1367 O O . THR A 1 182 ? -10.299 11.102 31.972 1.00 52.44 182 THR A O 1
ATOM 1370 N N . GLY A 1 183 ? -11.555 12.994 31.981 1.00 47.78 183 GLY A N 1
ATOM 1371 C CA . GLY A 1 183 ? -10.544 13.872 32.541 1.00 47.78 183 GLY A CA 1
ATOM 1372 C C . GLY A 1 183 ? -9.882 13.202 33.733 1.00 47.78 183 GLY A C 1
ATOM 1373 O O . GLY A 1 183 ? -10.564 12.602 34.567 1.00 47.78 183 GLY A O 1
ATOM 1374 N N . ALA A 1 184 ? -8.552 13.278 33.765 1.00 50.28 184 ALA A N 1
ATOM 1375 C CA . ALA A 1 184 ? -7.745 12.863 34.895 1.00 50.28 184 ALA A CA 1
ATOM 1376 C C . ALA A 1 184 ? -8.449 13.301 36.182 1.00 50.28 184 ALA A C 1
ATOM 1378 O O . ALA A 1 184 ? -8.662 14.497 36.405 1.00 50.28 184 ALA A O 1
ATOM 1379 N N . ALA A 1 185 ? -8.868 12.322 36.985 1.00 49.50 185 ALA A N 1
ATOM 1380 C CA . ALA A 1 185 ? -9.355 12.581 38.320 1.00 49.50 185 ALA A CA 1
ATOM 1381 C C . ALA A 1 185 ? -8.246 13.353 39.037 1.00 49.50 185 ALA A C 1
ATOM 1383 O O . ALA A 1 185 ? -7.193 12.791 39.337 1.00 49.50 185 ALA A O 1
ATOM 1384 N N . ARG A 1 186 ? -8.467 14.658 39.234 1.00 51.31 186 ARG A N 1
ATOM 1385 C CA . ARG A 1 186 ? -7.641 15.486 40.108 1.00 51.31 186 ARG A CA 1
ATOM 1386 C C . ARG A 1 186 ? -7.557 14.763 41.450 1.00 51.31 186 ARG A C 1
ATOM 1388 O O . ARG A 1 186 ? -8.578 14.590 42.116 1.00 51.31 186 ARG A O 1
ATOM 1395 N N . ARG A 1 187 ? -6.357 14.330 41.807 1.00 51.47 187 ARG A N 1
ATOM 1396 C CA . ARG A 1 187 ? -5.946 14.061 43.179 1.00 51.47 187 ARG A CA 1
ATOM 1397 C C . ARG A 1 187 ? -4.753 14.948 43.467 1.00 51.47 187 ARG A C 1
ATOM 1399 O O . ARG A 1 187 ? -3.925 15.096 42.541 1.00 51.47 187 ARG A O 1
#

Sequence (187 aa):
FMSLLVLLMVLHGPVATNILNVYSAALAALSMGLRLSRTAVALIAGVVGYVVTVYFVFQPSFAKAFDNWMISLLLWMSPWAGVVLADFFIARRGRIDVAELYRDPERCAYGDVNWGAIVAFVVGLVAGWSVEDGLVPALQGPISTRLLGGADLSWLVGIVVAGGAYLSLGRRVASVAVPQPTGAARR

Secondary structure (DSSP, 8-state):
-HHHHHHHHHHHHHHHHHHHHHHHHHHHHHHTT--S-HHHHHHHHHHHHHHHHHHHHTSS-HHHHHHHHHHHHHHHHHHHHHHHHIIIIIISTT---HHHHTS-TTT-TT-S--HHHHHHHHHHHHHHHHT---SSTTTS-HHHHHHSSS---HHHHHHHHHHHHHHHHHTTT--------------

pLDDT: mean 84.87, std 12.53, range [47.78, 97.12]

Solvent-accessible surface area (backbone atoms only — not comparable to full-atom values): 10122 Å² total; per-residue (Å²): 112,71,68,57,54,51,51,54,58,59,50,49,55,61,52,58,54,48,53,54,50,37,50,51,52,28,51,53,44,45,73,74,64,52,93,62,55,67,66,58,43,32,49,51,50,50,51,52,52,49,54,52,49,53,55,47,72,71,39,99,46,46,69,62,55,53,49,53,49,53,53,58,48,42,41,54,50,20,4,49,49,14,35,53,48,36,43,40,59,64,73,42,60,74,61,76,65,68,73,48,73,74,41,58,50,93,74,18,78,81,49,76,72,57,64,51,53,52,50,12,30,53,53,2,32,55,50,5,41,34,23,19,55,49,96,48,78,90,58,37,10,72,48,5,67,73,74,50,78,59,45,66,45,17,48,62,42,0,19,52,45,1,18,51,41,22,56,69,52,34,80,72,65,75,70,63,77,74,76,73,80,76,69,79,77,86,123

Foldseek 3Di:
DVVVVVVVVVVVVVVVVVVVVLQVQLVVCVLVVPPDDSVVSSVVVVVVVVVVVVVLVPDPDSVQVVQLVVLVCLLQVQLVLLLVCLVCCPLCVNDDDPVLSPDDQVPRLLHPDDVLLVVLSVQLSLQLQLQAQGPDPVSHHPCVVPPVVRDRPSNVSSNNSSNVSSVVSCVVNSPPDDPDPPPDPDD

Radius of gyration: 21.59 Å; Cα contacts (8 Å, |Δi|>4): 208; chains: 1; bounding box: 64×33×69 Å